Protein AF-A0A0F9FHM0-F1 (afdb_monomer_lite)

Foldseek 3Di:
DVDDPVVVVVQVVLVVLLVVLLCLLQVQQDQWDQDPNDTDRHDHDAQAPPDHADQDPDPVQLVVLLVVVVVVVVVVVVVVVVCVVVLVLVVVLVVQLVLQLQLQLRSQLSVLCVVPVVPAPDDDPNHGVSSVVSSVVSNVLSCCCQPVVDQVSVSVSLSRSSSSVSNRCVSSHDPVSVVVVVVVVVVVVVCCVPPVVVVVVVQCCCVPPNVHHRDHDDDDDPPVRVVVVVVVVVVVVVVVVVVVVVVVVVVVD

pLDDT: mean 87.36, std 10.08, range [47.31, 97.75]

Sequence (253 aa):
MKHNLKITFIILTMFLLTQFIGIYVVDHYSSVKIIDGNIVNVDSPGLPFGLEMPEPKENSDFARTFTSIIFAFMIAIFLLILLSKFNAEFFLRLWFFTVVAIALGISFNVPLMNLFSDKIGISLFGFPILWIIALSFGLGLSLIKIYKRDLFVHNFTELLIYPGIAAVFVPILNIYTIIILLILISIYDMWAVWHSGIMQKMAKYQIDKLKIFSGFFVPYVSKKVKLKLKKKKVRTILNKTFDLKFTLKLNSK

Structure (mmCIF, N/CA/C/O backbone):
data_AF-A0A0F9FHM0-F1
#
_entry.id   AF-A0A0F9FHM0-F1
#
loop_
_atom_site.group_PDB
_atom_site.id
_atom_site.type_symbol
_atom_site.label_atom_id
_atom_site.label_alt_id
_atom_site.label_comp_id
_atom_site.label_asym_id
_atom_site.label_entity_id
_atom_site.label_seq_id
_atom_site.pdbx_PDB_ins_code
_atom_site.Cartn_x
_atom_site.Cartn_y
_atom_site.Cartn_z
_atom_site.occupancy
_atom_site.B_iso_or_equiv
_atom_site.auth_seq_id
_atom_site.auth_comp_id
_atom_site.auth_asym_id
_atom_site.auth_atom_id
_atom_site.pdbx_PDB_model_num
ATOM 1 N N . MET A 1 1 ? -1.117 -17.775 24.333 1.00 58.03 1 MET A N 1
ATOM 2 C CA . MET A 1 1 ? -1.051 -16.666 23.348 1.00 58.03 1 MET A CA 1
ATOM 3 C C . MET A 1 1 ? -2.214 -15.702 23.570 1.00 58.03 1 MET A C 1
ATOM 5 O O . MET A 1 1 ? -3.291 -16.158 23.934 1.00 58.03 1 MET A O 1
ATOM 9 N N . LYS A 1 2 ? -2.019 -14.386 23.374 1.00 67.94 2 LYS A N 1
ATOM 10 C CA . LYS A 1 2 ? -3.092 -13.372 23.516 1.00 67.94 2 LYS A CA 1
ATOM 11 C C . LYS A 1 2 ? -4.200 -13.515 22.452 1.00 67.94 2 LYS A C 1
ATOM 13 O O . LYS A 1 2 ? -5.329 -13.087 22.688 1.00 67.94 2 LYS A O 1
ATOM 18 N N . HIS A 1 3 ? -3.896 -14.160 21.322 1.00 77.81 3 HIS A N 1
ATOM 19 C CA . HIS A 1 3 ? -4.822 -14.414 20.215 1.00 77.81 3 HIS A CA 1
ATOM 20 C C . HIS A 1 3 ? -5.205 -15.896 20.112 1.00 77.81 3 HIS A C 1
ATOM 22 O O . HIS A 1 3 ? -4.453 -16.779 20.519 1.00 77.81 3 HIS A O 1
ATOM 28 N N . ASN A 1 4 ? -6.397 -16.155 19.571 1.00 88.00 4 ASN A N 1
ATOM 29 C CA . ASN A 1 4 ? -6.878 -17.498 19.248 1.00 88.00 4 ASN A CA 1
ATOM 30 C C . ASN A 1 4 ? -6.174 -18.010 17.977 1.00 88.00 4 ASN A C 1
ATOM 32 O O . ASN A 1 4 ? -6.022 -17.230 17.039 1.00 88.00 4 ASN A O 1
ATOM 36 N N . LEU A 1 5 ? -5.837 -19.304 17.910 1.00 90.50 5 LEU A N 1
ATOM 37 C CA . LEU A 1 5 ? -5.233 -19.951 16.733 1.00 90.50 5 LEU A CA 1
ATOM 38 C C . LEU A 1 5 ? -5.969 -19.626 15.427 1.00 90.50 5 LEU A C 1
ATOM 40 O O . LEU A 1 5 ? -5.332 -19.352 14.417 1.00 90.50 5 LEU A O 1
ATOM 44 N N . LYS A 1 6 ? -7.308 -19.557 15.460 1.00 90.31 6 LYS A N 1
ATOM 45 C CA . LYS A 1 6 ? -8.112 -19.177 14.284 1.00 90.31 6 LYS A CA 1
ATOM 46 C C . LYS A 1 6 ? -7.744 -17.796 13.728 1.00 90.31 6 LYS A C 1
ATOM 48 O O . LYS A 1 6 ? -7.728 -17.606 12.522 1.00 90.31 6 LYS A O 1
ATOM 53 N N . ILE A 1 7 ? -7.462 -16.832 14.603 1.00 89.81 7 ILE A N 1
ATOM 54 C CA . ILE A 1 7 ? -7.119 -15.454 14.217 1.00 89.81 7 ILE A CA 1
ATOM 55 C C . ILE A 1 7 ? -5.704 -15.405 13.663 1.00 89.81 7 ILE A C 1
ATOM 57 O O . ILE A 1 7 ? -5.480 -14.771 12.641 1.00 89.81 7 ILE A O 1
ATOM 61 N N . THR A 1 8 ? -4.772 -16.101 14.316 1.00 92.06 8 THR A N 1
ATOM 62 C CA . THR A 1 8 ? -3.401 -16.240 13.821 1.00 92.06 8 THR A CA 1
ATOM 63 C C . THR A 1 8 ? -3.392 -16.829 12.415 1.00 92.06 8 THR A C 1
ATOM 65 O O . THR A 1 8 ? -2.723 -16.283 11.548 1.00 92.06 8 THR A O 1
ATOM 68 N N . PHE A 1 9 ? -4.192 -17.872 12.171 1.00 94.25 9 PHE A N 1
ATOM 69 C CA . PHE A 1 9 ? -4.320 -18.467 10.844 1.00 94.25 9 PHE A CA 1
ATOM 70 C C . PHE A 1 9 ? -4.869 -17.470 9.816 1.00 94.25 9 PHE A C 1
ATOM 72 O O . PHE A 1 9 ? -4.259 -17.301 8.772 1.00 94.25 9 PHE A O 1
ATOM 79 N N . ILE A 1 10 ? -5.948 -16.739 10.133 1.00 92.62 10 ILE A N 1
ATOM 80 C CA . ILE A 1 10 ? -6.504 -15.709 9.234 1.00 92.62 10 ILE A CA 1
ATOM 81 C C . ILE A 1 10 ? -5.450 -14.654 8.873 1.00 92.62 10 ILE A C 1
ATOM 83 O O . ILE A 1 10 ? -5.278 -14.350 7.697 1.00 92.62 10 ILE A O 1
ATOM 87 N N . ILE A 1 11 ? -4.732 -14.111 9.862 1.00 92.25 11 ILE A N 1
ATOM 88 C CA . ILE A 1 11 ? -3.701 -13.087 9.628 1.00 92.25 11 ILE A CA 1
ATOM 89 C C . ILE A 1 11 ? -2.581 -13.645 8.747 1.00 92.25 11 ILE A C 1
ATOM 91 O O . ILE A 1 11 ? -2.158 -12.981 7.805 1.00 92.25 11 ILE A O 1
ATOM 95 N N . LEU A 1 12 ? -2.131 -14.871 9.022 1.00 94.75 12 LEU A N 1
ATOM 96 C CA . LEU A 1 12 ? -1.072 -15.523 8.257 1.00 94.75 12 LEU A CA 1
ATOM 97 C C . LEU A 1 12 ? -1.510 -15.805 6.813 1.00 94.75 12 LEU A C 1
ATOM 99 O O . LEU A 1 12 ? -0.743 -15.557 5.888 1.00 94.75 12 LEU A O 1
ATOM 103 N N . THR A 1 13 ? -2.755 -16.233 6.598 1.00 95.38 13 THR A N 1
ATOM 104 C CA . THR A 1 13 ? -3.322 -16.388 5.253 1.00 95.38 13 THR A CA 1
ATOM 105 C C . THR A 1 13 ? -3.379 -15.054 4.512 1.00 95.38 13 THR A C 1
ATOM 107 O O . THR A 1 13 ? -2.951 -14.989 3.366 1.00 95.38 13 THR A O 1
ATOM 110 N N . MET A 1 14 ? -3.857 -13.978 5.146 1.00 94.75 14 MET A N 1
ATOM 111 C CA . MET A 1 14 ? -3.907 -12.650 4.515 1.00 94.75 14 MET A CA 1
ATOM 112 C C . MET A 1 14 ? -2.508 -12.130 4.168 1.00 94.75 14 MET A C 1
ATOM 114 O O . MET A 1 14 ? -2.312 -11.575 3.089 1.00 94.75 14 MET A O 1
ATOM 118 N N . PHE A 1 15 ? -1.530 -12.359 5.046 1.00 95.31 15 PHE A N 1
ATOM 119 C CA . PHE A 1 15 ? -0.130 -12.045 4.784 1.00 95.31 15 PHE A CA 1
ATOM 120 C C . PHE A 1 15 ? 0.392 -12.801 3.556 1.00 95.31 15 PHE A C 1
ATOM 122 O O . PHE A 1 15 ? 0.863 -12.162 2.621 1.00 95.31 15 PHE A O 1
ATOM 129 N N . LEU A 1 16 ? 0.243 -14.130 3.507 1.00 97.31 16 LEU A N 1
ATOM 130 C CA . LEU A 1 16 ? 0.694 -14.937 2.367 1.00 97.31 16 LEU A CA 1
ATOM 131 C C . LEU A 1 16 ? 0.003 -14.541 1.057 1.00 97.31 16 LEU A C 1
ATOM 133 O O . LEU A 1 16 ? 0.672 -14.391 0.040 1.00 97.31 16 LEU A O 1
ATOM 137 N N . LEU A 1 17 ? -1.314 -14.312 1.081 1.00 97.06 17 LEU A N 1
ATOM 138 C CA . LEU A 1 17 ? -2.054 -13.838 -0.093 1.00 97.06 17 LEU A CA 1
ATOM 139 C C . LEU A 1 17 ? -1.506 -12.502 -0.600 1.00 97.06 17 LEU A C 1
ATOM 141 O O . LEU A 1 17 ? -1.306 -12.344 -1.799 1.00 97.06 17 LEU A O 1
ATOM 145 N N . THR A 1 18 ? -1.212 -11.569 0.308 1.00 96.56 18 THR A N 1
ATOM 146 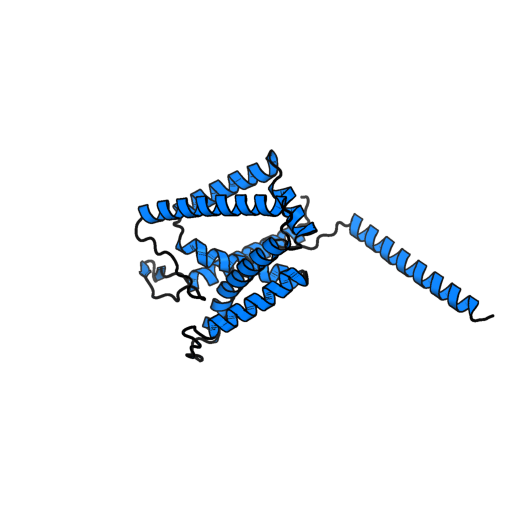C CA . THR A 1 18 ? -0.601 -10.282 -0.053 1.00 96.56 18 THR A CA 1
ATOM 147 C C . THR A 1 18 ? 0.752 -10.484 -0.731 1.00 96.56 18 THR A C 1
ATOM 149 O O . THR A 1 18 ? 1.021 -9.821 -1.725 1.00 96.56 18 THR A O 1
ATOM 152 N N . GLN A 1 19 ? 1.590 -11.402 -0.233 1.00 97.12 19 GLN A N 1
ATOM 153 C CA . GLN A 1 19 ? 2.896 -11.688 -0.840 1.00 97.12 19 GLN A CA 1
ATOM 154 C C . GLN A 1 19 ? 2.752 -12.250 -2.259 1.00 97.12 19 GLN A C 1
ATOM 156 O O . GLN A 1 19 ? 3.429 -11.777 -3.166 1.00 97.12 19 GLN A O 1
ATOM 161 N N . PHE A 1 20 ? 1.836 -13.200 -2.480 1.00 97.50 20 PHE A N 1
ATOM 162 C CA . PHE A 1 20 ? 1.600 -13.758 -3.816 1.00 97.50 20 PHE A CA 1
ATOM 163 C C . PHE A 1 20 ? 1.080 -12.713 -4.806 1.00 97.50 20 PHE A C 1
ATOM 165 O O . PHE A 1 20 ? 1.570 -12.642 -5.931 1.00 97.50 20 PHE A O 1
ATOM 172 N N . ILE A 1 21 ? 0.129 -11.870 -4.386 1.00 97.19 21 ILE A N 1
ATOM 173 C CA . ILE A 1 21 ? -0.355 -10.761 -5.221 1.00 97.19 21 ILE A CA 1
ATOM 174 C C . ILE A 1 21 ? 0.779 -9.754 -5.459 1.00 97.19 21 ILE A C 1
ATOM 176 O O . ILE A 1 21 ? 0.925 -9.254 -6.568 1.00 97.19 21 ILE A O 1
ATOM 180 N N . GLY A 1 22 ? 1.602 -9.488 -4.444 1.00 96.56 22 GLY A N 1
ATOM 181 C CA . GLY A 1 22 ? 2.777 -8.624 -4.530 1.00 96.56 22 GLY A CA 1
ATOM 182 C C . GLY A 1 22 ? 3.739 -9.075 -5.618 1.00 96.56 22 GLY A C 1
ATOM 183 O O . GLY A 1 22 ? 4.045 -8.295 -6.512 1.00 96.56 22 GLY A O 1
ATOM 184 N N . ILE A 1 23 ? 4.146 -10.344 -5.582 1.00 95.19 23 ILE A N 1
ATOM 185 C CA . ILE A 1 23 ? 5.025 -10.938 -6.595 1.00 95.19 23 ILE A CA 1
ATOM 186 C C . ILE A 1 23 ? 4.384 -10.836 -7.982 1.00 95.19 23 ILE A C 1
ATOM 188 O O . ILE A 1 23 ? 5.042 -10.390 -8.911 1.00 95.19 23 ILE A O 1
ATOM 192 N N . TYR A 1 24 ? 3.100 -11.177 -8.114 1.00 95.50 24 TYR A N 1
ATOM 193 C CA . TYR A 1 24 ? 2.384 -11.102 -9.390 1.00 95.50 24 TYR A CA 1
ATOM 194 C C . TYR A 1 24 ? 2.336 -9.681 -9.979 1.00 95.50 24 TYR A C 1
ATOM 196 O O . TYR A 1 24 ? 2.560 -9.497 -11.173 1.00 95.50 24 TYR A O 1
ATOM 204 N N . VAL A 1 25 ? 2.058 -8.667 -9.155 1.00 96.12 25 VAL A N 1
ATOM 205 C CA . VAL A 1 25 ? 2.008 -7.266 -9.604 1.00 96.12 25 VAL A CA 1
ATOM 206 C C . VAL A 1 25 ? 3.411 -6.751 -9.935 1.00 96.12 25 VAL A C 1
ATOM 208 O O . VAL A 1 25 ? 3.583 -6.098 -10.957 1.00 96.12 25 VAL A O 1
ATOM 211 N N . VAL A 1 26 ? 4.412 -7.051 -9.104 1.00 93.94 26 VAL A N 1
ATOM 212 C CA . VAL A 1 26 ? 5.804 -6.620 -9.321 1.00 93.94 26 VAL A CA 1
ATOM 213 C C . VAL A 1 26 ? 6.397 -7.264 -10.577 1.00 93.94 26 VAL A C 1
ATOM 215 O O . VAL A 1 26 ? 7.023 -6.566 -11.368 1.00 93.94 26 VAL A O 1
ATOM 218 N N . ASP A 1 27 ? 6.173 -8.561 -10.796 1.00 92.19 27 ASP A N 1
ATOM 219 C CA . ASP A 1 27 ? 6.680 -9.288 -11.969 1.00 92.19 27 ASP A CA 1
ATOM 220 C C . ASP A 1 27 ? 6.140 -8.722 -13.292 1.00 92.19 27 ASP A C 1
ATOM 222 O O . ASP A 1 27 ? 6.869 -8.634 -14.280 1.00 92.19 27 ASP A O 1
ATOM 226 N N . HIS A 1 28 ? 4.884 -8.264 -13.302 1.00 91.69 28 HIS A N 1
ATOM 227 C CA . HIS A 1 28 ? 4.292 -7.627 -14.478 1.00 91.69 28 HIS A CA 1
ATOM 228 C C . HIS A 1 28 ? 5.027 -6.344 -14.891 1.00 91.69 28 HIS A C 1
ATOM 230 O O . HIS A 1 28 ? 5.150 -6.066 -16.080 1.00 91.69 28 HIS A O 1
ATOM 236 N N . TYR A 1 29 ? 5.515 -5.582 -13.913 1.00 91.44 29 TYR A N 1
ATOM 237 C CA . TYR A 1 29 ? 6.181 -4.299 -14.122 1.00 91.44 29 TYR A CA 1
ATOM 238 C C . TYR A 1 29 ? 7.718 -4.407 -14.178 1.00 91.44 29 TYR A C 1
ATOM 240 O O . TYR A 1 29 ? 8.386 -3.436 -14.516 1.00 91.44 29 TYR A O 1
ATOM 248 N N . SER A 1 30 ? 8.304 -5.564 -13.859 1.00 87.56 30 SER A N 1
ATOM 249 C CA . SER A 1 30 ? 9.762 -5.745 -13.841 1.00 87.56 30 SER A CA 1
ATOM 250 C C . SER A 1 30 ? 10.340 -5.835 -15.253 1.00 87.56 30 SER A C 1
ATOM 252 O O . SER A 1 30 ? 9.976 -6.740 -16.004 1.00 87.56 30 SER A O 1
ATOM 254 N N . SER A 1 31 ? 11.288 -4.961 -15.606 1.00 82.12 31 SER A N 1
ATOM 255 C CA . SER A 1 31 ? 12.062 -5.026 -16.863 1.00 82.12 31 SER A CA 1
ATOM 256 C C . SER A 1 31 ? 13.141 -6.116 -16.859 1.00 82.12 31 SER A C 1
ATOM 258 O O . SER A 1 31 ? 13.671 -6.479 -17.907 1.00 82.12 31 SER A O 1
ATOM 260 N N . VAL A 1 32 ? 13.432 -6.705 -15.697 1.00 80.44 32 VAL A N 1
ATOM 261 C CA . VAL A 1 32 ? 14.400 -7.797 -15.544 1.00 80.44 32 VAL A CA 1
ATOM 262 C C . VAL A 1 32 ? 13.651 -9.100 -15.283 1.00 80.44 32 VAL A C 1
ATOM 264 O O . VAL A 1 32 ? 12.923 -9.204 -14.290 1.00 80.44 32 VAL A O 1
ATOM 267 N N . LYS A 1 33 ? 13.839 -10.105 -16.147 1.00 79.44 33 LYS A N 1
ATOM 268 C CA . LYS A 1 33 ? 13.247 -11.444 -15.985 1.00 79.44 33 LYS A CA 1
ATOM 269 C C . LYS A 1 33 ? 14.311 -12.531 -16.044 1.00 79.44 33 LYS A C 1
ATOM 271 O O . LYS A 1 33 ? 15.325 -12.400 -16.726 1.00 79.44 33 LYS A O 1
ATOM 276 N N . ILE A 1 34 ? 14.068 -13.619 -15.317 1.00 78.06 34 ILE A N 1
ATOM 277 C CA . ILE A 1 34 ? 14.918 -14.811 -15.344 1.00 78.06 34 ILE A CA 1
ATOM 278 C C . ILE A 1 34 ? 14.262 -15.813 -16.293 1.00 78.06 34 ILE A C 1
ATOM 280 O O . ILE A 1 34 ? 13.257 -16.427 -15.939 1.00 78.06 34 ILE A O 1
ATOM 284 N N . ILE A 1 35 ? 14.815 -15.956 -17.498 1.00 81.25 35 ILE A N 1
ATOM 285 C CA . ILE A 1 35 ? 14.362 -16.925 -18.505 1.00 81.25 35 ILE A CA 1
ATOM 286 C C . ILE A 1 35 ? 15.468 -17.971 -18.637 1.00 81.25 35 ILE A C 1
ATOM 288 O O . ILE A 1 35 ? 16.620 -17.630 -18.901 1.00 81.25 35 ILE A O 1
ATOM 292 N N . ASP A 1 36 ? 15.137 -19.236 -18.375 1.00 78.88 36 ASP A N 1
ATOM 293 C CA . ASP A 1 36 ? 16.073 -20.369 -18.448 1.00 78.88 36 ASP A CA 1
ATOM 294 C C . ASP A 1 36 ? 17.357 -20.190 -17.610 1.00 78.88 36 ASP A C 1
ATOM 296 O O . ASP A 1 36 ? 18.444 -20.622 -17.985 1.00 78.88 36 ASP A O 1
ATOM 300 N N . GLY A 1 37 ? 17.239 -19.527 -16.454 1.00 79.12 37 GLY A N 1
ATOM 301 C CA . GLY A 1 37 ? 18.359 -19.269 -15.541 1.00 79.12 37 GLY A CA 1
ATOM 302 C C . GLY A 1 37 ? 19.252 -18.086 -15.931 1.00 79.12 37 GLY A C 1
ATOM 303 O O . GLY A 1 37 ? 20.144 -17.737 -15.159 1.00 79.12 37 GLY A O 1
ATOM 304 N N . ASN A 1 38 ? 18.988 -17.430 -17.065 1.00 76.88 38 ASN A N 1
ATOM 305 C CA . ASN A 1 38 ? 19.691 -16.224 -17.493 1.00 76.88 38 ASN A CA 1
ATOM 306 C C . ASN A 1 38 ? 18.871 -14.968 -17.179 1.00 76.88 38 ASN A C 1
ATOM 308 O O . ASN A 1 38 ? 17.649 -14.948 -17.332 1.00 76.88 38 ASN A O 1
ATOM 312 N N . ILE A 1 39 ? 19.559 -13.907 -16.754 1.00 80.31 39 ILE A N 1
ATOM 313 C CA . ILE A 1 39 ? 18.964 -12.585 -16.537 1.00 80.31 39 ILE A CA 1
ATOM 314 C C . ILE A 1 39 ? 18.834 -11.911 -17.903 1.00 80.31 39 ILE A C 1
ATOM 316 O O . ILE A 1 39 ? 19.841 -11.571 -18.524 1.00 80.31 39 ILE A O 1
ATOM 320 N N . VAL A 1 40 ? 17.601 -11.737 -18.373 1.00 82.94 40 VAL A N 1
ATOM 321 C CA . VAL A 1 40 ? 17.298 -11.089 -19.651 1.00 82.94 40 VAL A CA 1
ATOM 322 C C . VAL A 1 40 ? 16.486 -9.828 -19.376 1.00 82.94 40 VAL A C 1
ATOM 324 O O . VAL A 1 40 ? 15.518 -9.857 -18.613 1.00 82.94 40 VAL A O 1
ATOM 327 N N . ASN A 1 41 ? 16.881 -8.719 -20.003 1.00 80.75 41 ASN A N 1
ATOM 328 C CA . ASN A 1 41 ? 16.079 -7.501 -20.006 1.00 80.75 41 ASN A CA 1
ATOM 329 C C . ASN A 1 41 ? 14.946 -7.677 -21.015 1.00 80.75 41 ASN A C 1
ATOM 331 O O . ASN A 1 41 ? 15.196 -7.882 -22.205 1.00 80.75 41 ASN A O 1
ATOM 335 N N . VAL A 1 42 ? 13.715 -7.636 -20.525 1.00 81.06 42 VAL A N 1
ATOM 336 C CA . VAL A 1 42 ? 12.497 -7.760 -21.324 1.00 81.06 42 VAL A CA 1
ATOM 337 C C . VAL A 1 42 ? 11.827 -6.394 -21.367 1.00 81.06 42 VAL A C 1
ATOM 339 O O . VAL A 1 42 ? 11.841 -5.665 -20.378 1.00 81.06 42 VAL A O 1
ATOM 342 N N . ASP A 1 43 ? 11.252 -6.048 -22.516 1.00 81.06 43 ASP A N 1
ATOM 343 C CA . ASP A 1 43 ? 10.433 -4.846 -22.641 1.00 81.06 43 ASP A CA 1
ATOM 344 C C . ASP A 1 43 ? 9.179 -5.013 -21.770 1.00 81.06 43 ASP A C 1
ATOM 346 O O . ASP A 1 43 ? 8.335 -5.878 -22.029 1.00 81.06 43 ASP A O 1
ATOM 350 N N . SER A 1 44 ? 9.111 -4.247 -20.684 1.00 80.44 44 SER A N 1
ATOM 351 C CA . SER A 1 44 ? 8.036 -4.329 -19.699 1.00 80.44 44 SER A CA 1
ATOM 352 C C . SER A 1 44 ? 7.193 -3.065 -19.737 1.00 80.44 44 SER A C 1
ATOM 354 O O . SER A 1 44 ? 7.721 -1.968 -19.934 1.00 80.44 44 SER A O 1
ATOM 356 N N . PRO A 1 45 ? 5.870 -3.184 -19.530 1.00 83.75 45 PRO A N 1
ATOM 357 C CA . PRO A 1 45 ? 5.019 -2.013 -19.463 1.00 83.75 45 PRO A CA 1
ATOM 358 C C . PRO A 1 45 ? 5.471 -1.125 -18.298 1.00 83.75 45 PRO A C 1
ATOM 360 O O . PRO A 1 45 ? 5.632 -1.594 -17.171 1.00 83.75 45 PRO A O 1
ATOM 363 N N . GLY A 1 46 ? 5.661 0.168 -18.566 1.00 86.75 46 GLY A N 1
ATOM 364 C CA . GLY A 1 46 ? 5.924 1.154 -17.518 1.00 86.75 46 GLY A CA 1
ATOM 365 C C . GLY A 1 46 ? 4.779 1.233 -16.500 1.00 86.75 46 GLY A C 1
ATOM 366 O O . GLY A 1 46 ? 3.669 0.741 -16.741 1.00 86.75 46 GLY A O 1
ATOM 367 N N . LEU A 1 47 ? 5.027 1.881 -15.355 1.00 90.38 47 LEU A N 1
ATOM 368 C CA . LEU A 1 47 ? 3.955 2.125 -14.389 1.00 90.38 47 LEU A CA 1
ATOM 369 C C . LEU A 1 47 ? 2.850 2.974 -15.044 1.00 90.38 47 LEU A C 1
ATOM 371 O O . LEU A 1 47 ? 3.130 3.892 -15.822 1.00 90.38 47 LEU A O 1
ATOM 375 N N . PRO A 1 48 ? 1.576 2.714 -14.713 1.00 91.12 48 PRO A N 1
ATOM 376 C CA . PRO A 1 48 ? 0.488 3.527 -15.225 1.00 91.12 48 PRO A CA 1
ATOM 377 C C . PRO A 1 48 ? 0.570 4.963 -14.687 1.00 91.12 48 PRO A C 1
ATOM 379 O O . PRO A 1 48 ? 1.242 5.253 -13.696 1.00 91.12 48 PRO A O 1
ATOM 382 N N . PHE A 1 49 ? -0.196 5.858 -15.314 1.00 90.06 49 PHE A N 1
ATOM 383 C CA . PHE A 1 49 ? -0.358 7.266 -14.910 1.00 90.06 49 PHE A CA 1
ATOM 384 C C . PHE A 1 49 ? 0.861 8.160 -15.167 1.00 90.06 49 PHE A C 1
ATOM 386 O O . PHE A 1 49 ? 0.977 9.219 -14.554 1.00 90.06 49 PHE A O 1
ATOM 393 N N . GLY A 1 50 ? 1.750 7.756 -16.081 1.00 84.38 50 GLY A N 1
ATOM 394 C CA . GLY A 1 50 ? 2.964 8.518 -16.393 1.00 84.38 50 GLY A CA 1
ATOM 395 C C . GLY A 1 50 ? 3.993 8.486 -15.263 1.00 84.38 50 GLY A C 1
ATOM 396 O O . GLY A 1 50 ? 4.809 9.395 -15.148 1.00 84.38 50 GLY A O 1
ATOM 397 N N . LEU A 1 51 ? 3.919 7.473 -14.397 1.00 87.94 51 LEU A N 1
ATOM 398 C CA . LEU A 1 51 ? 4.946 7.213 -13.402 1.00 87.94 51 LEU A CA 1
ATOM 399 C C . LEU A 1 51 ? 6.111 6.499 -14.093 1.00 87.94 51 LEU A C 1
ATOM 401 O O . LEU A 1 51 ? 5.927 5.470 -14.737 1.00 87.94 51 LEU A O 1
ATOM 405 N N . GLU A 1 52 ? 7.313 7.040 -13.949 1.00 82.12 52 GLU A N 1
ATOM 406 C CA . GLU A 1 52 ? 8.530 6.407 -14.448 1.00 82.12 52 GLU A CA 1
ATOM 407 C C . GLU A 1 52 ? 9.232 5.677 -13.306 1.00 82.12 52 GLU A C 1
ATOM 409 O O . GLU A 1 52 ? 9.305 6.172 -12.176 1.00 82.12 52 GLU A O 1
ATOM 414 N N . MET A 1 53 ? 9.740 4.481 -13.598 1.00 80.81 53 MET A N 1
ATOM 415 C CA . MET A 1 53 ? 10.595 3.761 -12.666 1.00 80.81 53 MET A CA 1
ATOM 416 C C . MET A 1 53 ? 12.040 4.213 -12.880 1.00 80.81 53 MET A C 1
ATOM 418 O O . MET A 1 53 ? 12.512 4.212 -14.016 1.00 80.81 53 MET A O 1
ATOM 422 N N . PRO A 1 54 ? 12.769 4.582 -11.817 1.00 74.44 54 PRO A N 1
ATOM 423 C CA . PRO A 1 54 ? 14.210 4.725 -11.911 1.00 74.44 54 PRO A CA 1
ATOM 424 C C . PRO A 1 54 ? 14.818 3.372 -12.283 1.00 74.44 54 PRO A C 1
ATOM 426 O O . PRO A 1 54 ? 14.555 2.380 -11.606 1.00 74.44 54 PRO A O 1
ATOM 429 N N . GLU A 1 55 ? 15.665 3.349 -13.307 1.00 73.75 55 GLU A N 1
ATOM 430 C CA . GLU A 1 55 ? 16.469 2.180 -13.672 1.00 73.75 55 GLU A CA 1
ATOM 431 C C . GLU A 1 55 ? 17.934 2.420 -13.272 1.00 73.75 55 GLU A C 1
ATOM 433 O O . GLU A 1 55 ? 18.742 2.850 -14.102 1.00 73.75 55 GLU A O 1
ATOM 438 N N . PRO A 1 56 ? 18.301 2.222 -11.991 1.00 74.06 56 PRO A N 1
ATOM 439 C CA . PRO A 1 56 ? 19.694 2.304 -11.564 1.00 74.06 56 PRO A CA 1
ATOM 440 C C . PRO A 1 56 ? 20.521 1.233 -12.287 1.00 74.06 56 PRO A C 1
ATOM 442 O O . PRO A 1 56 ? 20.259 0.036 -12.162 1.00 74.06 56 PRO A O 1
ATOM 445 N N . LYS A 1 57 ? 21.524 1.667 -13.057 1.00 75.31 57 LYS A N 1
ATOM 446 C CA . LYS A 1 57 ? 22.384 0.770 -13.849 1.00 75.31 57 LYS A CA 1
ATOM 447 C C . LYS A 1 57 ? 23.627 0.340 -13.076 1.00 75.31 57 LYS A C 1
ATOM 449 O O . LYS A 1 57 ? 24.118 -0.767 -13.284 1.00 75.31 57 LYS A O 1
ATOM 454 N N . GLU A 1 58 ? 24.117 1.183 -12.167 1.00 80.19 58 GLU A N 1
ATOM 455 C CA . GLU A 1 58 ? 25.320 0.916 -11.377 1.00 80.19 58 GLU A CA 1
ATOM 456 C C . GLU A 1 58 ? 25.035 0.778 -9.874 1.00 80.19 58 GLU A C 1
ATOM 458 O O . GLU A 1 58 ? 24.114 1.378 -9.324 1.00 80.19 58 GLU A O 1
ATOM 463 N N . ASN A 1 59 ? 25.884 0.024 -9.162 1.00 77.75 59 ASN A N 1
ATOM 464 C CA . ASN A 1 59 ? 25.795 -0.150 -7.702 1.00 77.75 59 ASN A CA 1
ATOM 465 C C . ASN A 1 59 ? 25.848 1.182 -6.925 1.00 77.75 59 ASN A C 1
ATOM 467 O O . ASN A 1 59 ? 25.216 1.320 -5.875 1.00 77.75 59 ASN A O 1
ATOM 471 N N . SER A 1 60 ? 26.591 2.161 -7.440 1.00 82.31 60 SER A N 1
ATOM 472 C CA . SER A 1 60 ? 26.671 3.533 -6.923 1.00 82.31 60 SER A CA 1
ATOM 473 C C . SER A 1 60 ? 25.309 4.246 -6.970 1.00 82.31 60 SER A C 1
ATOM 475 O O . SER A 1 60 ? 24.930 4.914 -6.001 1.00 82.31 60 SER A O 1
ATOM 477 N N . ASP A 1 61 ? 24.538 4.043 -8.041 1.00 85.44 61 ASP A N 1
ATOM 478 C CA . ASP A 1 61 ? 23.206 4.630 -8.225 1.00 85.44 61 ASP A CA 1
ATOM 479 C C . ASP A 1 61 ? 22.191 4.067 -7.227 1.00 85.44 61 ASP A C 1
ATOM 481 O O . ASP A 1 61 ? 21.368 4.815 -6.684 1.00 85.44 61 ASP A O 1
ATOM 485 N N . PHE A 1 62 ? 22.287 2.772 -6.909 1.00 85.50 62 PHE A N 1
ATOM 486 C CA . PHE A 1 62 ? 21.447 2.148 -5.884 1.00 85.50 62 PHE A CA 1
ATOM 487 C C . PHE A 1 62 ? 21.679 2.770 -4.505 1.00 85.50 62 PHE A C 1
ATOM 489 O O . PHE A 1 62 ? 20.716 3.082 -3.809 1.00 85.50 62 PHE A O 1
ATOM 496 N N . ALA A 1 63 ? 22.932 3.004 -4.100 1.00 88.38 63 ALA A N 1
ATOM 497 C CA . ALA A 1 63 ? 23.233 3.613 -2.801 1.00 88.38 63 ALA A CA 1
ATOM 498 C C . ALA A 1 63 ? 22.716 5.060 -2.706 1.00 88.38 63 ALA A C 1
ATOM 500 O O . ALA A 1 63 ? 22.168 5.475 -1.675 1.00 88.38 63 ALA A O 1
ATOM 501 N N . ARG A 1 64 ? 22.845 5.827 -3.796 1.00 9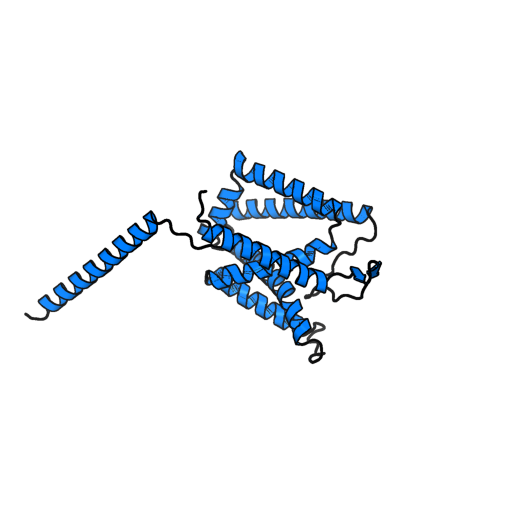0.31 64 ARG A N 1
ATOM 502 C CA . ARG A 1 64 ? 22.332 7.200 -3.875 1.00 90.31 64 ARG A CA 1
ATOM 503 C C . ARG A 1 64 ? 20.808 7.231 -3.790 1.00 90.31 64 ARG A C 1
ATOM 505 O O . ARG A 1 64 ? 20.258 8.012 -3.012 1.00 90.31 64 ARG A O 1
ATOM 512 N N . THR A 1 65 ? 20.141 6.352 -4.534 1.00 89.81 65 THR A N 1
ATOM 513 C CA . THR A 1 65 ? 18.676 6.250 -4.526 1.00 89.81 65 THR A CA 1
ATOM 514 C C . THR A 1 65 ? 18.154 5.730 -3.190 1.00 89.81 65 THR A C 1
ATOM 516 O O . THR A 1 65 ? 17.173 6.230 -2.650 1.00 89.81 65 THR A O 1
ATOM 519 N N . PHE A 1 66 ? 18.856 4.785 -2.575 1.00 90.81 66 PHE A N 1
ATOM 520 C CA . PHE A 1 66 ? 18.535 4.315 -1.234 1.00 90.81 66 PHE A CA 1
ATOM 521 C C . PHE A 1 66 ? 18.606 5.443 -0.193 1.00 90.81 66 PHE A C 1
ATOM 523 O O . PHE A 1 66 ? 17.697 5.610 0.624 1.00 90.81 66 PHE A O 1
ATOM 530 N N . THR A 1 67 ? 19.653 6.270 -0.258 1.00 92.06 67 THR A N 1
ATOM 531 C CA . THR A 1 67 ? 19.817 7.426 0.635 1.00 92.06 67 THR A CA 1
ATOM 532 C C . THR A 1 67 ? 18.700 8.453 0.430 1.00 92.06 67 THR A C 1
ATOM 534 O O . THR A 1 67 ? 18.157 8.972 1.410 1.00 92.06 67 THR A O 1
ATOM 537 N N . SER A 1 68 ? 18.306 8.723 -0.821 1.00 93.06 68 SER A N 1
ATOM 538 C CA . SER A 1 68 ? 17.201 9.646 -1.107 1.00 93.06 68 SER A CA 1
ATOM 539 C C . SER A 1 68 ? 15.858 9.108 -0.608 1.00 93.06 68 SER A C 1
ATOM 541 O O . SER A 1 68 ? 15.080 9.880 -0.049 1.00 93.06 68 SER A O 1
ATOM 543 N N . ILE A 1 69 ? 15.615 7.795 -0.704 1.00 92.50 69 ILE A N 1
ATOM 544 C CA . ILE A 1 69 ? 14.426 7.137 -0.141 1.00 92.50 69 ILE A CA 1
ATOM 545 C C . ILE A 1 69 ? 14.374 7.304 1.381 1.00 92.50 69 ILE A C 1
ATOM 547 O O . ILE A 1 69 ? 13.336 7.703 1.913 1.00 92.50 69 ILE A O 1
ATOM 551 N N . ILE A 1 70 ? 15.476 7.045 2.097 1.00 94.25 70 ILE A N 1
ATOM 552 C CA . ILE A 1 70 ? 15.526 7.234 3.558 1.00 94.25 70 ILE A CA 1
ATOM 553 C C . ILE A 1 70 ? 15.206 8.688 3.916 1.00 94.25 70 ILE A C 1
ATOM 555 O O . ILE A 1 70 ? 14.374 8.943 4.790 1.00 94.25 70 ILE A O 1
ATOM 559 N N . PHE A 1 71 ? 15.827 9.643 3.223 1.00 95.88 71 PHE A N 1
ATOM 560 C CA . PHE A 1 71 ? 15.592 11.063 3.466 1.00 95.88 71 PHE A CA 1
ATOM 561 C C . PHE A 1 71 ? 14.137 11.466 3.172 1.00 95.88 71 PHE A C 1
ATOM 563 O O . PHE A 1 71 ? 13.515 12.173 3.969 1.00 95.88 71 PHE A O 1
ATOM 570 N N . ALA A 1 72 ? 13.550 10.949 2.088 1.00 95.19 72 ALA A N 1
ATOM 571 C CA . ALA A 1 72 ? 12.144 11.153 1.752 1.00 95.19 72 ALA A CA 1
ATOM 572 C C . ALA A 1 72 ? 11.207 10.586 2.832 1.00 95.19 72 ALA A C 1
ATOM 574 O O . ALA A 1 72 ? 10.262 11.266 3.235 1.00 95.19 72 ALA A O 1
ATOM 575 N N . PHE A 1 73 ? 11.488 9.391 3.366 1.00 92.88 73 PHE A N 1
ATOM 576 C CA . PHE A 1 73 ? 10.727 8.826 4.484 1.00 92.88 73 PHE A CA 1
ATOM 577 C C . PHE A 1 73 ? 10.849 9.672 5.752 1.00 92.88 73 PHE A C 1
ATOM 579 O O . PHE A 1 73 ? 9.838 9.914 6.412 1.00 92.88 73 PHE A O 1
ATOM 586 N N . MET A 1 74 ? 12.046 10.165 6.082 1.00 94.56 74 MET A N 1
ATOM 587 C CA . MET A 1 74 ? 12.238 11.054 7.232 1.00 94.56 74 MET A CA 1
ATOM 588 C C . MET A 1 74 ? 11.398 12.330 7.102 1.00 94.56 74 MET A C 1
ATOM 590 O O . MET A 1 74 ? 10.700 12.693 8.052 1.00 94.56 74 MET A O 1
ATOM 594 N N . ILE A 1 75 ? 11.405 12.970 5.927 1.00 96.75 75 ILE A N 1
ATOM 595 C CA . ILE A 1 75 ? 10.573 14.149 5.648 1.00 96.75 75 ILE A CA 1
ATOM 596 C C . ILE A 1 75 ? 9.088 13.798 5.748 1.00 96.75 75 ILE A C 1
ATOM 598 O O . ILE A 1 75 ? 8.340 14.507 6.420 1.00 96.75 75 ILE A O 1
ATOM 602 N N . ALA A 1 76 ? 8.650 12.705 5.119 1.00 94.38 76 ALA A N 1
ATOM 603 C CA . ALA A 1 76 ? 7.250 12.294 5.124 1.00 94.38 76 ALA A CA 1
ATOM 604 C C . ALA A 1 76 ? 6.740 12.017 6.549 1.00 94.38 76 ALA A C 1
ATOM 606 O O . ALA A 1 76 ? 5.667 12.495 6.922 1.00 94.38 76 ALA A O 1
ATOM 607 N N . ILE A 1 77 ? 7.521 11.308 7.372 1.00 91.38 77 ILE A N 1
ATOM 608 C CA . ILE A 1 77 ? 7.192 11.028 8.778 1.00 91.38 77 ILE A CA 1
ATOM 609 C C . ILE A 1 77 ? 7.158 12.324 9.592 1.00 91.38 77 ILE A C 1
ATOM 611 O O . ILE A 1 77 ? 6.211 12.544 10.351 1.00 91.38 77 ILE A O 1
ATOM 615 N N . PHE A 1 78 ? 8.156 13.195 9.430 1.00 93.69 78 PHE A N 1
ATOM 616 C CA . PHE A 1 78 ? 8.195 14.488 10.111 1.00 93.69 78 PHE A CA 1
ATOM 617 C C . PHE A 1 78 ? 6.968 15.340 9.766 1.00 93.69 78 PHE A C 1
ATOM 619 O O . PHE A 1 78 ? 6.303 15.861 10.665 1.00 93.69 78 PHE A O 1
ATOM 626 N N . LEU A 1 79 ? 6.617 15.423 8.482 1.00 94.81 79 LEU A N 1
ATOM 627 C CA . LEU A 1 79 ? 5.468 16.180 7.999 1.00 94.81 79 LEU A CA 1
ATOM 628 C C . LEU A 1 79 ? 4.150 15.579 8.505 1.00 94.81 79 LEU A C 1
ATOM 630 O O . LEU A 1 79 ? 3.266 16.320 8.931 1.00 94.81 79 LEU A O 1
ATOM 634 N N . LEU A 1 80 ? 4.034 14.249 8.557 1.00 91.12 80 LEU A N 1
ATOM 635 C CA . LEU A 1 80 ? 2.878 13.567 9.143 1.00 91.12 80 LEU A CA 1
ATOM 636 C C . LEU A 1 80 ? 2.727 13.911 10.632 1.00 91.12 80 LEU A C 1
ATOM 638 O O . LEU A 1 80 ? 1.633 14.281 11.067 1.00 91.12 80 LEU A O 1
ATOM 642 N N . ILE A 1 81 ? 3.816 13.854 11.408 1.00 90.62 81 ILE A N 1
ATOM 643 C CA . ILE A 1 81 ? 3.815 14.247 12.827 1.00 90.62 81 ILE A CA 1
ATOM 644 C C . ILE A 1 81 ? 3.395 15.712 12.968 1.00 90.62 81 ILE A C 1
ATOM 646 O O . ILE A 1 81 ? 2.516 16.021 13.777 1.00 90.62 81 ILE A O 1
ATOM 650 N N . LEU A 1 82 ? 3.968 16.603 12.162 1.00 94.00 82 LEU A N 1
ATOM 651 C CA . LEU A 1 82 ? 3.673 18.031 12.190 1.00 94.00 82 LEU A CA 1
ATOM 652 C C . LEU A 1 82 ? 2.192 18.314 11.888 1.00 94.00 82 LEU A C 1
ATOM 654 O O . LEU A 1 82 ? 1.518 18.972 12.679 1.00 94.00 82 LEU A O 1
ATOM 658 N N . LEU A 1 83 ? 1.650 17.756 10.803 1.00 93.38 83 LEU A N 1
ATOM 659 C CA . LEU A 1 83 ? 0.237 17.904 10.437 1.00 93.38 83 LEU A CA 1
ATOM 660 C C . LEU A 1 83 ? -0.707 17.298 11.483 1.00 93.38 83 LEU A C 1
ATOM 662 O O . LEU A 1 83 ? -1.777 17.854 11.746 1.00 93.38 83 LEU A O 1
ATOM 666 N N . SER A 1 84 ? -0.316 16.183 12.109 1.00 89.94 84 SER A N 1
ATOM 667 C CA . SER A 1 84 ? -1.095 15.580 13.195 1.00 89.94 84 SER A CA 1
ATOM 668 C C . SER A 1 84 ? -1.154 16.486 14.428 1.00 89.94 84 SER A C 1
ATOM 670 O O . SER A 1 84 ? -2.198 16.576 15.069 1.00 89.94 84 SER A O 1
ATOM 672 N N . LYS A 1 85 ? -0.080 17.237 14.711 1.00 91.31 85 LYS A N 1
ATOM 673 C CA . LYS A 1 85 ? -0.033 18.218 15.804 1.00 91.31 85 LYS A CA 1
ATOM 674 C C . LYS A 1 85 ? -0.967 19.407 15.554 1.00 91.31 85 LYS A C 1
ATOM 676 O O . LYS A 1 85 ? -1.557 19.917 16.501 1.00 91.31 85 LYS A O 1
ATOM 681 N N . PHE A 1 86 ? -1.140 19.811 14.296 1.00 94.62 86 PHE A N 1
ATOM 682 C CA . PHE A 1 86 ? -2.077 20.869 13.899 1.00 94.62 86 PHE A CA 1
ATOM 683 C C . PHE A 1 86 ? -3.524 20.387 13.715 1.00 94.62 86 PHE A C 1
ATOM 685 O O . PHE A 1 86 ? -4.380 21.182 13.338 1.00 94.62 86 PHE A O 1
ATOM 692 N N . ASN A 1 87 ? -3.820 19.107 13.978 1.00 90.56 87 ASN A N 1
ATOM 693 C CA . ASN A 1 87 ? -5.131 18.500 13.730 1.00 90.56 87 ASN A CA 1
ATOM 694 C C . ASN A 1 87 ? -5.644 18.751 12.299 1.00 90.56 87 ASN A C 1
ATOM 696 O O . ASN A 1 87 ? -6.839 18.964 12.085 1.00 90.56 87 ASN A O 1
ATOM 700 N N . ALA A 1 88 ? -4.748 18.723 11.307 1.00 93.44 88 ALA A N 1
ATOM 701 C CA . ALA A 1 88 ? -5.076 18.935 9.898 1.00 93.44 88 ALA A CA 1
ATOM 702 C C . ALA A 1 88 ? -5.787 17.701 9.297 1.00 93.44 88 ALA A C 1
ATOM 704 O O . ALA A 1 88 ? -5.312 17.089 8.339 1.00 93.44 88 ALA A O 1
ATOM 705 N N . GLU A 1 89 ? -6.918 17.298 9.890 1.00 94.06 89 GLU A N 1
ATOM 706 C CA . GLU A 1 89 ? -7.634 16.060 9.565 1.00 94.06 89 GLU A CA 1
ATOM 707 C C . GLU A 1 89 ? -8.001 15.985 8.085 1.00 94.06 89 GLU A C 1
ATOM 709 O O . GLU A 1 89 ? -7.807 14.948 7.459 1.00 94.06 89 GLU A O 1
ATOM 714 N N . PHE A 1 90 ? -8.505 17.084 7.519 1.00 93.81 90 PHE A N 1
ATOM 715 C CA . PHE A 1 90 ? -8.900 17.142 6.115 1.00 93.81 90 PHE A CA 1
ATOM 716 C C . PHE A 1 90 ? -7.716 16.877 5.175 1.00 93.81 90 PHE A C 1
ATOM 718 O O . PHE A 1 90 ? -7.805 15.997 4.322 1.00 93.81 90 PHE A O 1
ATOM 725 N N . PHE A 1 91 ? -6.591 17.568 5.383 1.00 95.06 91 PHE A N 1
ATOM 726 C CA . PHE A 1 91 ? -5.385 17.408 4.567 1.00 95.06 91 PHE A CA 1
ATOM 727 C C . PHE A 1 91 ? -4.807 16.000 4.669 1.00 95.06 91 PHE A C 1
ATOM 729 O O . PHE A 1 91 ? -4.476 15.398 3.651 1.00 95.06 91 PHE A O 1
ATOM 736 N N . LEU A 1 92 ? -4.742 15.439 5.881 1.00 93.56 92 LEU A N 1
ATOM 737 C CA . LEU A 1 92 ? -4.272 14.069 6.075 1.00 93.56 92 LEU A CA 1
ATOM 738 C C . LEU A 1 92 ? -5.193 13.062 5.381 1.00 93.56 92 LEU A C 1
ATOM 740 O O . LEU A 1 92 ? -4.704 12.162 4.703 1.00 93.56 92 LEU A O 1
ATOM 744 N N . ARG A 1 93 ? -6.519 13.218 5.493 1.00 93.31 93 ARG A N 1
ATOM 745 C CA . ARG A 1 93 ? -7.473 12.332 4.807 1.00 93.31 93 ARG A CA 1
ATOM 746 C C . ARG A 1 93 ? -7.352 12.426 3.290 1.00 93.31 93 ARG A C 1
ATOM 748 O O . ARG A 1 93 ? -7.361 11.386 2.641 1.00 93.31 93 ARG A O 1
ATOM 755 N N . LEU A 1 94 ? -7.212 13.635 2.747 1.00 95.00 94 LEU A N 1
ATOM 756 C CA . LEU A 1 94 ? -7.027 13.851 1.313 1.00 95.00 94 LEU A CA 1
ATOM 757 C C . LEU A 1 94 ? -5.711 13.242 0.819 1.00 95.00 94 LEU A C 1
ATOM 759 O O . LEU A 1 94 ? -5.689 12.574 -0.207 1.00 95.00 94 LEU A O 1
ATOM 763 N N . TRP A 1 95 ? -4.625 13.409 1.572 1.00 95.00 95 TRP A N 1
ATOM 764 C CA . TRP A 1 95 ? -3.343 12.811 1.218 1.00 95.00 95 TRP A CA 1
ATOM 765 C C . TRP A 1 95 ? -3.416 11.278 1.226 1.00 95.00 95 TRP A C 1
ATOM 767 O O . TRP A 1 95 ? -3.088 10.643 0.222 1.00 95.00 95 TRP A O 1
ATOM 777 N N . PHE A 1 96 ? -3.915 10.669 2.308 1.00 93.38 96 PHE A N 1
ATOM 778 C CA . PHE A 1 96 ? -4.105 9.216 2.359 1.00 93.38 96 PHE A CA 1
ATOM 779 C C . PHE A 1 96 ? -5.026 8.721 1.240 1.00 93.38 96 PHE A C 1
ATOM 781 O O . PHE A 1 96 ? -4.748 7.683 0.645 1.00 93.38 96 PHE A O 1
ATOM 788 N N . PHE A 1 97 ? -6.087 9.466 0.925 1.00 96.00 97 PHE A N 1
ATOM 789 C CA . PHE A 1 97 ? -6.974 9.169 -0.195 1.00 96.00 97 PHE A CA 1
ATOM 790 C C . PHE A 1 97 ? -6.217 9.086 -1.520 1.00 96.00 97 PHE A C 1
ATOM 792 O O . PHE A 1 97 ? -6.341 8.081 -2.218 1.00 96.00 97 PHE A O 1
ATOM 799 N N . THR A 1 98 ? -5.401 10.093 -1.831 1.00 96.25 98 THR A N 1
ATOM 800 C CA . THR A 1 98 ? -4.612 10.141 -3.067 1.00 96.25 98 THR A CA 1
ATOM 801 C C . THR A 1 98 ? -3.626 8.980 -3.149 1.00 96.25 98 THR A C 1
ATOM 803 O O . THR A 1 98 ? -3.597 8.273 -4.154 1.00 96.25 98 THR A O 1
ATOM 806 N N . VAL A 1 99 ? -2.864 8.724 -2.080 1.00 95.44 99 VAL A N 1
ATOM 807 C CA . VAL A 1 99 ? -1.877 7.629 -2.054 1.00 95.44 99 VAL A CA 1
ATOM 808 C C . VAL A 1 99 ? -2.558 6.272 -2.232 1.00 95.44 99 VAL A C 1
ATOM 810 O O . VAL A 1 99 ? -2.105 5.454 -3.029 1.00 95.44 99 VAL A O 1
ATOM 813 N N . VAL A 1 100 ? -3.678 6.041 -1.540 1.00 96.19 100 VAL A N 1
ATOM 814 C CA . VAL A 1 100 ? -4.443 4.793 -1.662 1.00 96.19 100 VAL A CA 1
ATOM 815 C C . VAL A 1 100 ? -5.047 4.641 -3.058 1.00 96.19 100 VAL A C 1
ATOM 817 O O . VAL A 1 100 ? -5.014 3.542 -3.604 1.00 96.19 100 VAL A O 1
ATOM 820 N N . ALA A 1 101 ? -5.586 5.711 -3.645 1.00 97.69 101 ALA A N 1
ATOM 821 C CA . ALA A 1 101 ? -6.167 5.669 -4.985 1.00 97.69 101 ALA A CA 1
ATOM 822 C C . ALA A 1 101 ? -5.120 5.301 -6.046 1.00 97.69 101 ALA A C 1
ATOM 824 O O . ALA A 1 101 ? -5.387 4.436 -6.879 1.00 97.69 101 ALA A O 1
ATOM 825 N N . ILE A 1 102 ? -3.927 5.903 -5.974 1.00 97.44 102 ILE A N 1
ATOM 826 C CA . ILE A 1 102 ? -2.816 5.608 -6.890 1.00 97.44 102 ILE A CA 1
ATOM 827 C C . ILE A 1 102 ? -2.343 4.165 -6.703 1.00 97.44 102 ILE A C 1
ATOM 829 O O . ILE A 1 102 ? -2.273 3.423 -7.678 1.00 97.44 102 ILE A O 1
ATOM 833 N N . ALA A 1 103 ? -2.088 3.731 -5.463 1.00 97.44 103 ALA A N 1
ATOM 834 C CA . ALA A 1 103 ? -1.629 2.368 -5.189 1.00 97.44 103 ALA A CA 1
ATOM 835 C C . ALA A 1 103 ? -2.642 1.307 -5.655 1.00 97.44 103 ALA A C 1
ATOM 837 O O . ALA A 1 103 ? -2.262 0.315 -6.274 1.00 97.44 103 ALA A O 1
ATOM 838 N N . LEU A 1 104 ? -3.940 1.533 -5.415 1.00 97.75 104 LEU A N 1
ATOM 839 C CA . LEU A 1 104 ? -4.996 0.667 -5.941 1.00 97.75 104 LEU A CA 1
ATOM 840 C C . LEU A 1 104 ? -5.027 0.691 -7.470 1.00 97.75 104 LEU A C 1
ATOM 842 O O . LEU A 1 104 ? -5.124 -0.371 -8.076 1.00 97.75 104 LEU A O 1
ATOM 846 N N . GLY A 1 105 ? -4.921 1.868 -8.088 1.00 97.38 105 GLY A N 1
ATOM 847 C CA . GLY A 1 105 ? -4.875 2.012 -9.542 1.00 97.38 105 GLY A CA 1
ATOM 848 C C . GLY A 1 105 ? -3.731 1.213 -10.172 1.00 97.38 105 GLY A C 1
ATOM 849 O O . GLY A 1 105 ? -3.969 0.475 -11.125 1.00 97.38 105 GLY A O 1
ATOM 850 N N . ILE A 1 106 ? -2.523 1.284 -9.600 1.00 96.75 106 ILE A N 1
ATOM 851 C CA . ILE A 1 106 ? -1.347 0.525 -10.060 1.00 96.75 106 ILE A CA 1
ATOM 852 C C . ILE A 1 106 ? -1.606 -0.985 -9.979 1.00 96.75 106 ILE A C 1
ATOM 854 O O . ILE A 1 106 ? -1.378 -1.703 -10.955 1.00 96.75 106 ILE A O 1
ATOM 858 N N . SER A 1 107 ? -2.129 -1.467 -8.849 1.00 97.06 107 SER A N 1
ATOM 859 C CA . SER A 1 107 ? -2.427 -2.892 -8.664 1.00 97.06 107 SER A CA 1
ATOM 860 C C . SER A 1 107 ? -3.554 -3.398 -9.556 1.00 97.06 107 SER A C 1
ATOM 862 O O . SER A 1 107 ? -3.469 -4.513 -10.060 1.00 97.06 107 SER A O 1
ATOM 864 N N . PHE A 1 108 ? -4.615 -2.610 -9.757 1.00 95.69 108 PHE A N 1
ATOM 865 C CA . PHE A 1 108 ? -5.740 -2.994 -10.616 1.00 95.69 108 PHE A CA 1
ATOM 866 C C . PHE A 1 108 ? -5.393 -2.958 -12.098 1.00 95.69 108 PHE A C 1
ATOM 868 O O . PHE A 1 108 ? -5.984 -3.715 -12.866 1.00 95.69 108 PHE A O 1
ATOM 875 N N . ASN A 1 109 ? -4.446 -2.115 -12.503 1.00 95.25 109 ASN A N 1
ATOM 876 C CA . ASN A 1 109 ? -4.034 -2.022 -13.894 1.00 95.25 109 ASN A CA 1
ATOM 877 C C . ASN A 1 109 ? -3.477 -3.359 -14.423 1.00 95.25 109 ASN A C 1
ATOM 879 O O . ASN A 1 109 ? -3.809 -3.737 -15.540 1.00 95.25 109 ASN A O 1
ATOM 883 N N . VAL A 1 110 ? -2.751 -4.131 -13.603 1.00 94.50 110 VAL A N 1
ATOM 884 C CA . VAL A 1 110 ? -2.169 -5.433 -13.996 1.00 94.50 110 VAL A CA 1
ATOM 885 C C . VAL A 1 110 ? -3.216 -6.461 -14.461 1.00 94.50 110 VAL A C 1
ATOM 887 O O . VAL A 1 110 ? -3.168 -6.888 -15.616 1.00 94.50 110 VAL A O 1
ATOM 890 N N . PRO A 1 111 ? -4.193 -6.887 -13.632 1.00 93.69 111 PRO A N 1
ATOM 891 C CA . PRO A 1 111 ? -5.208 -7.834 -14.083 1.00 93.69 111 PRO A CA 1
ATOM 892 C C . PRO A 1 111 ? -6.071 -7.259 -15.212 1.00 93.69 111 PRO A C 1
ATOM 894 O O . PRO A 1 111 ? -6.540 -8.017 -16.054 1.00 93.69 111 PRO A O 1
ATOM 897 N N . LEU A 1 112 ? -6.270 -5.939 -15.263 1.00 91.88 112 LEU A N 1
ATOM 898 C CA . LEU A 1 112 ? -7.061 -5.296 -16.309 1.00 91.88 112 LEU A CA 1
ATOM 899 C C . LEU A 1 112 ? -6.337 -5.343 -17.668 1.00 91.88 112 LEU A C 1
ATOM 901 O O . LEU A 1 112 ? -6.954 -5.689 -18.673 1.00 91.88 112 LEU A O 1
ATOM 905 N N . MET A 1 113 ? -5.024 -5.102 -17.699 1.00 89.25 113 MET A N 1
ATOM 906 C CA . MET A 1 113 ? -4.202 -5.306 -18.895 1.00 89.25 113 MET A CA 1
ATOM 907 C C . MET A 1 113 ? -4.203 -6.771 -19.328 1.00 89.25 113 MET A C 1
ATOM 909 O O . MET A 1 113 ? -4.413 -7.045 -20.506 1.00 89.25 113 MET A O 1
ATOM 913 N N . ASN A 1 114 ? -4.070 -7.719 -18.401 1.00 88.62 114 ASN A N 1
ATOM 914 C CA . ASN A 1 114 ? -4.066 -9.143 -18.753 1.00 88.62 114 ASN A CA 1
ATOM 915 C C . ASN A 1 114 ? -5.421 -9.638 -19.293 1.00 88.62 114 ASN A C 1
ATOM 917 O O . ASN A 1 114 ? -5.456 -10.540 -20.122 1.00 88.62 114 ASN A O 1
ATOM 921 N N . LEU A 1 115 ? -6.539 -9.053 -18.852 1.00 88.75 115 LEU A N 1
ATOM 922 C CA . LEU A 1 115 ? -7.878 -9.431 -19.322 1.00 88.75 115 LEU A CA 1
ATOM 923 C C . LEU A 1 115 ? -8.270 -8.782 -20.660 1.00 88.75 115 LEU A C 1
ATOM 925 O O . LEU A 1 115 ? -9.076 -9.357 -21.392 1.00 88.75 115 LEU A O 1
ATOM 929 N N . PHE A 1 116 ? -7.750 -7.587 -20.969 1.00 85.44 116 PHE A N 1
ATOM 930 C CA . PHE A 1 116 ? -8.229 -6.765 -22.090 1.00 85.44 116 PHE A CA 1
ATOM 931 C C . PHE A 1 116 ? -7.155 -6.359 -23.120 1.00 85.44 116 PHE A C 1
ATOM 933 O O . PHE A 1 116 ? -7.522 -5.701 -24.098 1.00 85.44 116 PHE A O 1
ATOM 940 N N . SER A 1 117 ? -5.879 -6.748 -22.950 1.00 69.81 117 SER A N 1
ATOM 941 C CA . SER A 1 117 ? -4.760 -6.339 -23.833 1.00 69.81 117 SER A CA 1
ATOM 942 C C . SER A 1 117 ? -5.043 -6.543 -25.319 1.00 69.81 117 SER A C 1
ATOM 944 O O . SER A 1 117 ? -4.786 -5.644 -26.112 1.00 69.81 117 SER A O 1
ATOM 946 N N . ASP A 1 118 ? -5.655 -7.663 -25.698 1.00 65.12 118 ASP A N 1
ATOM 947 C CA . ASP A 1 118 ? -5.833 -8.002 -27.115 1.00 65.12 118 ASP A CA 1
ATOM 948 C C . ASP A 1 118 ? -6.982 -7.244 -27.800 1.00 65.12 118 ASP A C 1
ATOM 950 O O . ASP A 1 118 ? -7.180 -7.377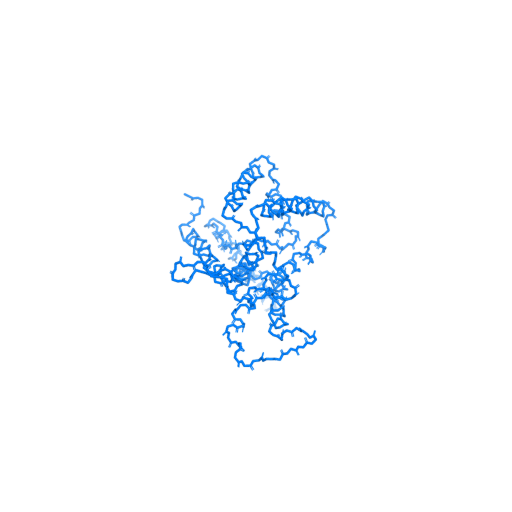 -29.008 1.00 65.12 118 ASP A O 1
ATOM 954 N N . LYS A 1 119 ? -7.797 -6.481 -27.054 1.00 62.12 119 LYS A N 1
ATOM 955 C CA . LYS A 1 119 ? -9.093 -5.985 -27.559 1.00 62.12 119 LYS A CA 1
ATOM 956 C C . LYS A 1 119 ? -9.250 -4.469 -27.585 1.00 62.12 119 LYS A C 1
ATOM 958 O O . LYS A 1 119 ? -10.182 -3.991 -28.228 1.00 62.12 119 LYS A O 1
ATOM 963 N N . ILE A 1 120 ? -8.406 -3.703 -26.890 1.00 67.19 120 ILE A N 1
ATOM 964 C CA . ILE A 1 120 ? -8.651 -2.267 -26.674 1.00 67.19 120 ILE A CA 1
ATOM 965 C C . ILE A 1 120 ? -7.358 -1.458 -26.854 1.00 67.19 120 ILE A C 1
ATOM 967 O O . ILE A 1 120 ? -6.752 -1.000 -25.893 1.00 67.19 120 ILE A O 1
ATOM 971 N N . GLY A 1 121 ? -6.965 -1.225 -28.108 1.00 70.38 121 GLY A N 1
ATOM 972 C CA . GLY A 1 121 ? -5.882 -0.298 -28.482 1.00 70.38 121 GLY A CA 1
ATOM 973 C C . GLY A 1 121 ? -6.286 1.185 -28.464 1.00 70.38 121 GLY A C 1
ATOM 974 O O . GLY A 1 121 ? -5.721 1.986 -29.201 1.00 70.38 121 GLY A O 1
ATOM 975 N N . ILE A 1 122 ? -7.309 1.558 -27.689 1.00 77.38 122 ILE A N 1
ATOM 976 C CA . ILE A 1 122 ? -7.859 2.919 -27.674 1.00 77.38 122 ILE A CA 1
ATOM 977 C C . ILE A 1 122 ? -7.106 3.756 -26.634 1.00 77.38 122 ILE A C 1
ATOM 979 O O . ILE A 1 122 ? -7.130 3.454 -25.436 1.00 77.38 122 ILE A O 1
ATOM 983 N N . SER A 1 123 ? -6.472 4.834 -27.090 1.00 80.06 123 SER A N 1
ATOM 984 C CA . SER A 1 123 ? -5.883 5.867 -26.240 1.00 80.06 123 SER A CA 1
ATOM 985 C C . SER A 1 123 ? -6.771 7.115 -26.223 1.00 80.06 123 SER A C 1
ATOM 987 O O . SER A 1 123 ? -7.306 7.542 -27.245 1.00 80.06 123 SER A O 1
ATOM 989 N N . LEU A 1 124 ? -6.957 7.699 -25.039 1.00 76.31 124 LEU A N 1
ATOM 990 C CA . LEU A 1 124 ? -7.718 8.928 -24.821 1.00 76.31 124 LEU A CA 1
ATOM 991 C C . LEU A 1 124 ? -6.772 9.954 -24.187 1.00 76.31 124 LEU A C 1
ATOM 993 O O . LEU A 1 124 ? -6.153 9.663 -23.166 1.00 76.31 124 LEU A O 1
ATOM 997 N N . PHE A 1 125 ? -6.630 11.141 -24.783 1.00 78.00 125 PHE A N 1
ATOM 998 C CA . PHE A 1 125 ? -5.699 12.186 -24.313 1.00 78.00 125 PHE A CA 1
ATOM 999 C C . PHE A 1 125 ? -4.234 11.721 -24.163 1.00 78.00 125 PHE A C 1
ATOM 1001 O O . PHE A 1 125 ? -3.524 12.187 -23.280 1.00 78.00 125 PHE A O 1
ATOM 1008 N N . GLY A 1 126 ? -3.781 10.778 -24.999 1.00 77.62 126 GLY A N 1
ATOM 1009 C CA . GLY A 1 126 ? -2.428 10.209 -24.914 1.00 77.62 126 GLY A CA 1
ATOM 1010 C C . GLY A 1 126 ? -2.245 9.143 -23.827 1.00 77.62 126 GLY A C 1
ATOM 1011 O O . GLY A 1 126 ? -1.169 8.563 -23.732 1.00 77.62 126 GLY A O 1
ATOM 1012 N N . PHE A 1 127 ? -3.290 8.828 -23.054 1.00 81.25 127 PHE A N 1
ATOM 1013 C CA . PHE A 1 127 ? -3.268 7.772 -22.045 1.00 81.25 127 PHE A CA 1
ATOM 1014 C C . PHE A 1 127 ? -4.042 6.531 -22.516 1.00 81.25 127 PHE A C 1
ATOM 1016 O O . PHE A 1 127 ? -5.130 6.667 -23.087 1.00 81.25 127 PHE A O 1
ATOM 1023 N N . PRO A 1 128 ? -3.544 5.309 -22.257 1.00 87.62 128 PRO A N 1
ATOM 1024 C CA . PRO A 1 128 ? -4.322 4.090 -22.448 1.00 87.62 128 PRO A CA 1
ATOM 1025 C C . PRO A 1 128 ? -5.626 4.146 -21.645 1.00 87.62 128 PRO A C 1
ATOM 1027 O O . PRO A 1 128 ? -5.612 4.447 -20.448 1.00 87.62 128 PRO A O 1
ATOM 1030 N N . ILE A 1 129 ? -6.763 3.817 -22.267 1.00 90.00 129 ILE A N 1
ATOM 1031 C CA . ILE A 1 129 ? -8.066 3.866 -21.579 1.00 90.00 129 ILE A CA 1
ATOM 1032 C C . ILE A 1 129 ? -8.118 2.946 -20.349 1.00 90.00 129 ILE A C 1
ATOM 1034 O O . ILE A 1 129 ? -8.795 3.250 -19.367 1.00 90.00 129 ILE A O 1
ATOM 1038 N N . LEU A 1 130 ? -7.335 1.862 -20.367 1.00 90.44 130 LEU A N 1
ATOM 1039 C CA . LEU A 1 130 ? -7.168 0.935 -19.249 1.00 90.44 130 LEU A CA 1
ATOM 1040 C C . LEU A 1 130 ? -6.647 1.640 -17.990 1.00 90.44 130 LEU A C 1
ATOM 1042 O O . LEU A 1 130 ? -7.122 1.340 -16.896 1.00 90.44 130 LEU A O 1
ATOM 1046 N N . TRP A 1 131 ? -5.756 2.630 -18.131 1.00 92.06 131 TRP A N 1
ATOM 1047 C CA . TRP A 1 131 ? -5.258 3.409 -16.996 1.00 92.06 131 TRP A CA 1
ATOM 1048 C C . TRP A 1 131 ? -6.398 4.221 -16.379 1.00 92.06 131 TRP A C 1
ATOM 1050 O O . TRP A 1 131 ? -6.633 4.154 -15.176 1.00 92.06 131 TRP A O 1
ATOM 1060 N N . ILE A 1 132 ? -7.183 4.924 -17.198 1.00 92.38 132 ILE A N 1
ATOM 1061 C CA . ILE A 1 132 ? -8.321 5.727 -16.720 1.00 92.38 132 ILE A CA 1
ATOM 1062 C C . ILE A 1 132 ? -9.339 4.841 -15.991 1.00 92.38 132 ILE A C 1
ATOM 1064 O O . ILE A 1 132 ? -9.838 5.213 -14.925 1.00 92.38 132 ILE A O 1
ATOM 1068 N N . ILE A 1 133 ? -9.610 3.648 -16.528 1.00 93.81 133 ILE A N 1
ATOM 1069 C CA . ILE A 1 133 ? -10.499 2.664 -15.906 1.00 93.81 133 ILE A CA 1
ATOM 1070 C C . ILE A 1 133 ? -9.919 2.201 -14.562 1.00 93.81 133 ILE A C 1
ATOM 1072 O O . ILE A 1 133 ? -10.615 2.269 -13.548 1.00 93.81 133 ILE A O 1
ATOM 1076 N N . ALA A 1 134 ? -8.648 1.791 -14.521 1.00 95.56 134 ALA A N 1
ATOM 1077 C CA . ALA A 1 134 ? -7.985 1.333 -13.301 1.00 95.56 134 ALA A CA 1
ATOM 1078 C C . ALA A 1 134 ? -7.968 2.416 -12.209 1.00 95.56 134 ALA A C 1
ATOM 1080 O O . ALA A 1 134 ? -8.289 2.132 -11.052 1.00 95.56 134 ALA A O 1
ATOM 1081 N N . LEU A 1 135 ? -7.677 3.669 -12.572 1.00 96.06 135 LEU A N 1
ATOM 1082 C CA . LEU A 1 135 ? -7.718 4.802 -11.647 1.00 96.06 135 LEU A CA 1
ATOM 1083 C C . LEU A 1 135 ? -9.139 5.082 -11.160 1.00 96.06 135 LEU A C 1
ATOM 1085 O O . LEU A 1 135 ? -9.333 5.340 -9.976 1.00 96.06 135 LEU A O 1
ATOM 1089 N N . SER A 1 136 ? -10.137 4.989 -12.039 1.00 96.00 136 SER A N 1
ATOM 1090 C CA . SER A 1 136 ? -11.546 5.174 -11.670 1.00 96.00 136 SER A CA 1
ATOM 1091 C C . SER A 1 136 ? -12.000 4.124 -10.652 1.00 96.00 136 SER A C 1
ATOM 1093 O O . SER A 1 136 ? -12.632 4.468 -9.650 1.00 96.00 136 SER A O 1
ATOM 1095 N N . PHE A 1 137 ? -11.613 2.857 -10.844 1.00 96.00 137 PHE A N 1
ATOM 1096 C CA . PHE A 1 137 ? -11.835 1.799 -9.852 1.00 96.00 137 PHE A CA 1
ATOM 1097 C C . PHE A 1 137 ? -11.075 2.068 -8.547 1.00 96.00 137 PHE A C 1
ATOM 1099 O O . PHE A 1 137 ? -11.659 1.950 -7.465 1.00 96.00 137 PHE A O 1
ATOM 1106 N N . GLY A 1 138 ? -9.808 2.482 -8.636 1.00 96.75 138 GLY A N 1
ATOM 1107 C CA . GLY A 1 138 ? -8.986 2.857 -7.485 1.00 96.75 138 GLY A CA 1
ATOM 1108 C C . GLY A 1 138 ? -9.605 3.988 -6.659 1.00 96.75 138 GLY A C 1
ATOM 1109 O O . GLY A 1 138 ? -9.699 3.867 -5.438 1.00 96.75 138 GLY A O 1
ATOM 1110 N N . LEU A 1 139 ? -10.106 5.037 -7.318 1.00 96.94 139 LEU A N 1
ATOM 1111 C CA . LEU A 1 139 ? -10.813 6.167 -6.707 1.00 96.94 139 LEU A CA 1
ATOM 1112 C C . LEU A 1 139 ? -12.132 5.736 -6.056 1.00 96.94 139 LEU A C 1
ATOM 1114 O O . LEU A 1 139 ? -12.425 6.118 -4.922 1.00 96.94 139 LEU A O 1
ATOM 1118 N N . GLY A 1 140 ? -12.933 4.917 -6.741 1.00 96.06 140 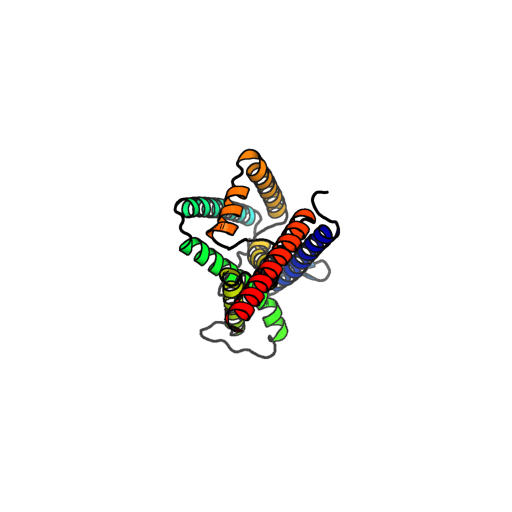GLY A N 1
ATOM 1119 C CA . GLY A 1 140 ? -14.187 4.407 -6.187 1.00 96.06 140 GLY A CA 1
ATOM 1120 C C . GLY A 1 140 ? -13.960 3.594 -4.909 1.00 96.06 140 GLY A C 1
ATOM 1121 O O . GLY A 1 140 ? -14.624 3.810 -3.890 1.00 96.06 140 GLY A O 1
ATOM 1122 N N . LEU A 1 141 ? -12.978 2.693 -4.928 1.00 95.75 141 LEU A N 1
ATOM 1123 C CA . LEU A 1 141 ? -12.647 1.855 -3.778 1.00 95.75 141 LEU A CA 1
ATOM 1124 C C . LEU A 1 141 ? -11.985 2.638 -2.643 1.00 95.75 141 LEU A C 1
ATOM 1126 O O . LEU A 1 141 ? -12.307 2.384 -1.480 1.00 95.75 141 LEU A O 1
ATOM 1130 N N . SER A 1 142 ? -11.120 3.611 -2.939 1.00 95.81 142 SER A N 1
ATOM 1131 C CA . SER A 1 142 ? -10.511 4.462 -1.912 1.00 95.81 142 SER A CA 1
ATOM 1132 C C . SER A 1 142 ? -11.553 5.346 -1.215 1.00 95.81 142 SER A C 1
ATOM 1134 O O . SER A 1 142 ? -11.503 5.487 0.012 1.00 95.81 142 SER A O 1
ATOM 1136 N N . LEU A 1 143 ? -12.564 5.848 -1.941 1.00 95.31 143 LEU A N 1
ATOM 1137 C CA . LEU A 1 143 ? -13.703 6.567 -1.355 1.00 95.31 143 LEU A CA 1
ATOM 1138 C C . LEU A 1 143 ? -14.489 5.659 -0.402 1.00 95.31 143 LEU A C 1
ATOM 1140 O O . LEU A 1 143 ? -14.760 6.028 0.744 1.00 95.31 143 LEU A O 1
ATOM 1144 N N . ILE A 1 144 ? -14.834 4.446 -0.840 1.00 94.62 144 ILE A N 1
ATOM 1145 C CA . ILE A 1 144 ? -15.577 3.498 0.002 1.00 94.62 144 ILE A CA 1
ATOM 1146 C C . ILE A 1 144 ? -14.753 3.125 1.244 1.00 94.62 144 ILE A C 1
ATOM 1148 O O . ILE A 1 144 ? -15.288 3.140 2.356 1.00 94.62 144 ILE A O 1
ATOM 1152 N N . LYS A 1 145 ? -13.453 2.857 1.081 1.00 93.00 145 LYS A N 1
ATOM 1153 C CA . LYS A 1 145 ? -12.531 2.524 2.175 1.00 93.00 145 LYS A CA 1
ATOM 1154 C C . LYS A 1 145 ? -12.496 3.622 3.240 1.00 93.00 145 LYS A C 1
ATOM 1156 O O . LYS A 1 145 ? -12.674 3.332 4.422 1.00 93.00 145 LYS A O 1
ATOM 1161 N N . ILE A 1 146 ? -12.302 4.875 2.830 1.00 91.00 146 ILE A N 1
ATOM 1162 C CA . ILE A 1 146 ? -12.093 5.994 3.759 1.00 91.00 146 ILE A CA 1
ATOM 1163 C C . ILE A 1 146 ? -13.402 6.449 4.417 1.00 91.00 146 ILE A C 1
ATOM 1165 O O . ILE A 1 146 ? -13.411 6.757 5.612 1.00 91.00 146 ILE A O 1
ATOM 1169 N N . TYR A 1 147 ? -14.520 6.460 3.685 1.00 89.94 147 TYR A N 1
ATOM 1170 C CA . TYR A 1 147 ? -15.773 7.034 4.190 1.00 89.94 147 TYR A CA 1
ATOM 1171 C C . TYR A 1 147 ? -16.780 5.999 4.719 1.00 89.94 147 TYR A C 1
ATOM 1173 O O . TYR A 1 147 ? -17.456 6.281 5.712 1.00 89.94 147 TYR A O 1
ATOM 1181 N N . LYS A 1 148 ? -16.894 4.803 4.115 1.00 87.75 148 LYS A N 1
ATOM 1182 C CA . LYS A 1 148 ? -17.923 3.802 4.485 1.00 87.75 148 LYS A CA 1
ATOM 1183 C C . LYS A 1 148 ? -17.488 2.783 5.544 1.00 87.75 148 LYS A C 1
ATOM 1185 O O . LYS A 1 148 ? -18.364 2.150 6.126 1.00 87.75 148 LYS A O 1
ATOM 1190 N N . ARG A 1 149 ? -16.190 2.665 5.863 1.00 81.38 149 ARG A N 1
ATOM 1191 C CA . ARG A 1 149 ? -15.664 1.811 6.957 1.00 81.38 149 ARG A CA 1
ATOM 1192 C C . ARG A 1 149 ? -16.149 0.352 6.913 1.00 81.38 149 ARG A C 1
ATOM 1194 O O . ARG A 1 149 ? -16.333 -0.27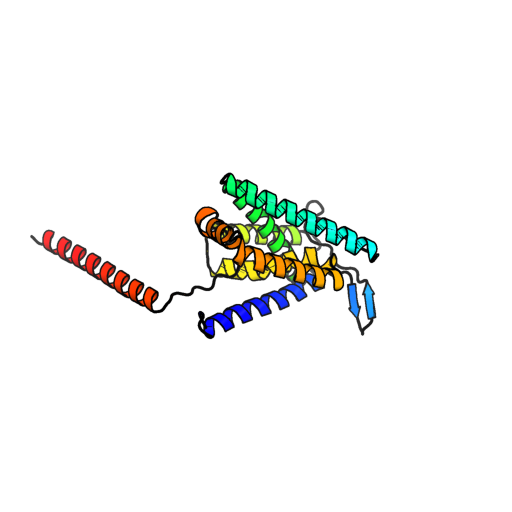8 7.955 1.00 81.38 149 ARG A O 1
ATOM 1201 N N . ASP A 1 150 ? -16.377 -0.182 5.719 1.00 90.50 150 ASP A N 1
ATOM 1202 C CA . ASP A 1 150 ? -16.733 -1.587 5.569 1.00 90.50 150 ASP A CA 1
ATOM 1203 C C . ASP A 1 150 ? -15.491 -2.461 5.799 1.00 90.50 150 ASP A C 1
ATOM 1205 O O . ASP A 1 150 ? -14.456 -2.254 5.167 1.00 90.50 150 ASP A O 1
ATOM 1209 N N . LEU A 1 151 ? -15.579 -3.423 6.723 1.00 90.00 151 LEU A N 1
ATOM 1210 C CA . LEU A 1 151 ? -14.447 -4.276 7.102 1.00 90.00 151 LEU A CA 1
ATOM 1211 C C . LEU A 1 151 ? -13.951 -5.147 5.939 1.00 90.00 151 LEU A C 1
ATOM 1213 O O . LEU A 1 151 ? -12.748 -5.389 5.836 1.00 90.00 151 LEU A O 1
ATOM 1217 N N . PHE A 1 152 ? -14.856 -5.620 5.079 1.00 91.62 152 PHE A N 1
ATOM 1218 C CA . PHE A 1 152 ? -14.498 -6.473 3.949 1.00 91.62 152 PHE A CA 1
ATOM 1219 C C . PHE A 1 152 ? -13.814 -5.657 2.861 1.00 91.62 152 PHE A C 1
ATOM 1221 O O . PHE A 1 152 ? -12.725 -6.030 2.429 1.00 91.62 152 PHE A O 1
ATOM 1228 N N . VAL A 1 153 ? -14.393 -4.513 2.481 1.00 93.56 153 VAL A N 1
ATOM 1229 C CA . VAL A 1 153 ? -13.778 -3.608 1.496 1.00 93.56 153 VAL A CA 1
ATOM 1230 C C . VAL A 1 153 ? -12.439 -3.085 2.009 1.00 93.56 153 VAL A C 1
ATOM 1232 O O . VAL A 1 153 ? -11.470 -3.009 1.255 1.00 93.56 153 VAL A O 1
ATOM 1235 N N . HIS A 1 154 ? -12.343 -2.774 3.303 1.00 93.06 154 HIS A N 1
ATOM 1236 C CA . HIS A 1 154 ? -11.091 -2.333 3.904 1.00 93.06 154 HIS A CA 1
ATOM 1237 C C . HIS A 1 154 ? -9.992 -3.384 3.762 1.00 93.06 154 HIS A C 1
ATOM 1239 O O . HIS A 1 154 ? -8.946 -3.096 3.193 1.00 93.06 154 HIS A O 1
ATOM 1245 N N . ASN A 1 155 ? -10.243 -4.610 4.217 1.00 94.75 155 ASN A N 1
ATOM 1246 C CA . ASN A 1 155 ? -9.257 -5.684 4.144 1.00 94.75 155 ASN A CA 1
ATOM 1247 C C . ASN A 1 155 ? -8.913 -6.066 2.703 1.00 94.75 155 ASN A C 1
ATOM 1249 O O . ASN A 1 155 ? -7.747 -6.293 2.400 1.00 94.75 155 ASN A O 1
ATOM 1253 N N . PHE A 1 156 ? -9.909 -6.111 1.817 1.00 95.50 156 PHE A N 1
ATOM 1254 C CA . PHE A 1 156 ? -9.693 -6.400 0.404 1.00 95.50 156 PHE A CA 1
ATOM 1255 C C . PHE A 1 156 ? -8.833 -5.326 -0.270 1.00 95.50 156 PHE A C 1
ATOM 1257 O O . PHE A 1 156 ? -7.900 -5.651 -0.993 1.00 95.50 156 PHE A O 1
ATOM 1264 N N . THR A 1 157 ? -9.088 -4.045 0.010 1.00 96.31 157 THR A N 1
ATOM 1265 C CA . THR A 1 157 ? -8.252 -2.962 -0.529 1.00 96.31 157 THR A CA 1
ATOM 1266 C C . THR A 1 157 ? -6.838 -2.988 0.046 1.00 96.31 157 THR A C 1
ATOM 1268 O O . THR A 1 157 ? -5.908 -2.752 -0.709 1.00 96.31 157 THR A O 1
ATOM 1271 N N . GLU A 1 158 ? -6.629 -3.324 1.325 1.00 96.06 158 GLU A N 1
ATOM 1272 C CA . GLU A 1 158 ? -5.269 -3.501 1.883 1.00 96.06 158 GLU A CA 1
ATOM 1273 C C . GLU A 1 158 ? -4.479 -4.604 1.159 1.00 96.06 158 GLU A C 1
ATOM 1275 O O . GLU A 1 158 ? -3.306 -4.398 0.853 1.00 96.06 158 GLU A O 1
ATOM 1280 N N . LEU A 1 159 ? -5.123 -5.729 0.802 1.00 96.31 159 LEU A N 1
ATOM 1281 C CA . LEU A 1 159 ? -4.483 -6.797 0.013 1.00 96.31 159 LEU A CA 1
ATOM 1282 C C . LEU A 1 159 ? -3.942 -6.291 -1.334 1.00 96.31 159 LEU A C 1
ATOM 1284 O O . LEU A 1 159 ? -2.995 -6.870 -1.852 1.00 96.31 159 LEU A O 1
ATOM 1288 N N . LEU A 1 160 ? -4.538 -5.234 -1.895 1.00 97.06 160 LEU A N 1
ATOM 1289 C CA . LEU A 1 160 ? -4.163 -4.654 -3.187 1.00 97.06 160 LEU A CA 1
ATOM 1290 C C . LEU A 1 160 ? -3.268 -3.416 -3.057 1.00 97.06 160 LEU A C 1
ATOM 1292 O O . LEU A 1 160 ? -2.455 -3.166 -3.940 1.00 97.06 160 LEU A O 1
ATOM 1296 N N . ILE A 1 161 ? -3.368 -2.651 -1.969 1.00 97.62 161 ILE A N 1
ATOM 1297 C CA . ILE A 1 161 ? -2.529 -1.465 -1.742 1.00 97.62 161 ILE A CA 1
ATOM 1298 C C . ILE A 1 161 ? -1.061 -1.870 -1.581 1.00 97.62 161 ILE A C 1
ATOM 1300 O O . ILE A 1 161 ? -0.196 -1.245 -2.193 1.00 97.62 161 ILE A O 1
ATOM 1304 N N . TYR A 1 162 ? -0.763 -2.913 -0.796 1.00 96.50 162 TYR A N 1
ATOM 1305 C CA . TYR A 1 162 ? 0.627 -3.315 -0.550 1.00 96.50 162 TYR A CA 1
ATOM 1306 C C . TYR A 1 162 ? 1.376 -3.755 -1.824 1.00 96.50 162 TYR A C 1
ATOM 1308 O O . TYR A 1 162 ? 2.481 -3.254 -2.030 1.00 96.50 162 TYR A O 1
ATOM 1316 N N . PRO A 1 163 ? 0.803 -4.590 -2.718 1.00 96.81 163 PRO A N 1
ATOM 1317 C CA . PRO A 1 163 ? 1.379 -4.870 -4.036 1.00 96.81 163 PRO A CA 1
ATOM 1318 C C . PRO A 1 163 ? 1.642 -3.620 -4.881 1.00 96.81 163 PRO A C 1
ATOM 1320 O O . PRO A 1 163 ? 2.687 -3.520 -5.514 1.00 96.81 163 PRO A O 1
ATOM 1323 N N . GLY A 1 164 ? 0.729 -2.648 -4.858 1.00 96.12 164 GLY A N 1
ATOM 1324 C CA . GLY A 1 164 ? 0.848 -1.429 -5.662 1.00 96.12 164 GLY A CA 1
ATOM 1325 C C . GLY A 1 164 ? 1.980 -0.534 -5.175 1.00 96.12 164 GLY A C 1
ATOM 1326 O O . GLY A 1 164 ? 2.721 0.022 -5.976 1.00 96.12 164 GLY A O 1
ATOM 1327 N N . ILE A 1 165 ? 2.165 -0.454 -3.855 1.00 95.75 165 ILE A N 1
ATOM 1328 C CA . ILE A 1 165 ? 3.331 0.203 -3.252 1.00 95.75 165 ILE A CA 1
ATOM 1329 C C . ILE A 1 165 ? 4.611 -0.570 -3.608 1.00 95.75 165 ILE A C 1
ATOM 1331 O O . ILE A 1 165 ? 5.602 0.040 -4.003 1.00 95.75 165 ILE A O 1
ATOM 1335 N N . ALA A 1 166 ? 4.600 -1.903 -3.508 1.00 95.06 166 ALA A N 1
ATOM 1336 C CA . ALA A 1 166 ? 5.762 -2.732 -3.826 1.00 95.06 166 ALA A CA 1
ATOM 1337 C C . ALA A 1 166 ? 6.209 -2.578 -5.289 1.00 95.06 166 ALA A C 1
ATOM 1339 O O . ALA A 1 166 ? 7.406 -2.473 -5.535 1.00 95.06 166 ALA A O 1
ATOM 1340 N N . ALA A 1 167 ? 5.276 -2.473 -6.237 1.00 94.19 167 ALA A N 1
ATOM 1341 C CA . ALA A 1 167 ? 5.578 -2.236 -7.650 1.00 94.19 167 ALA A CA 1
ATOM 1342 C C . ALA A 1 167 ? 6.390 -0.956 -7.896 1.00 94.19 167 ALA A C 1
ATOM 1344 O O . ALA A 1 167 ? 7.196 -0.914 -8.815 1.00 94.19 167 ALA A O 1
ATOM 1345 N N . VAL A 1 168 ? 6.212 0.070 -7.058 1.00 92.69 168 VAL A N 1
ATOM 1346 C CA . VAL A 1 168 ? 6.970 1.326 -7.156 1.00 92.69 168 VAL A CA 1
ATOM 1347 C C . VAL A 1 168 ? 8.358 1.191 -6.529 1.00 92.69 168 VAL A C 1
ATOM 1349 O O . VAL A 1 168 ? 9.329 1.705 -7.071 1.00 92.69 168 VAL A O 1
ATOM 1352 N N . PHE A 1 169 ? 8.470 0.523 -5.377 1.00 91.62 169 PHE A N 1
ATOM 1353 C CA . PHE A 1 169 ? 9.719 0.502 -4.606 1.00 91.62 169 PHE A CA 1
ATOM 1354 C C . PHE A 1 169 ? 10.672 -0.636 -4.974 1.00 91.62 169 PHE A C 1
ATOM 1356 O O . PHE A 1 169 ? 11.881 -0.439 -4.908 1.00 91.62 169 PHE A O 1
ATOM 1363 N N . VAL A 1 170 ? 10.168 -1.820 -5.326 1.00 91.19 170 VAL A N 1
ATOM 1364 C CA . VAL A 1 170 ? 11.012 -3.004 -5.564 1.00 91.19 170 VAL A CA 1
ATOM 1365 C C . VAL A 1 170 ? 12.021 -2.796 -6.700 1.00 91.19 170 VAL A C 1
ATOM 1367 O O . VAL A 1 170 ? 13.188 -3.099 -6.465 1.00 91.19 170 VAL A O 1
ATOM 1370 N N . PRO A 1 171 ? 11.659 -2.224 -7.867 1.00 87.12 171 PRO A N 1
ATOM 1371 C CA . PRO A 1 171 ? 12.612 -1.998 -8.963 1.00 87.12 171 PRO A CA 1
ATOM 1372 C C . PRO A 1 171 ? 13.790 -1.091 -8.582 1.00 87.12 171 PRO A C 1
ATOM 1374 O O . PRO A 1 171 ? 14.868 -1.168 -9.162 1.00 87.12 171 PRO A O 1
ATOM 1377 N N . ILE A 1 172 ? 13.594 -0.245 -7.569 1.00 88.12 172 ILE A N 1
ATOM 1378 C CA . ILE A 1 172 ? 14.576 0.735 -7.106 1.00 88.12 172 ILE A CA 1
ATOM 1379 C C . ILE A 1 172 ? 15.576 0.113 -6.112 1.00 88.12 172 ILE A C 1
ATOM 1381 O O . ILE A 1 172 ? 16.624 0.693 -5.817 1.00 88.12 172 ILE A O 1
ATOM 1385 N N . LEU A 1 173 ? 15.265 -1.065 -5.566 1.00 89.25 173 LEU A N 1
ATOM 1386 C CA . LEU A 1 173 ? 16.018 -1.682 -4.481 1.00 89.25 173 LEU A CA 1
ATOM 1387 C C . LEU A 1 173 ? 16.774 -2.926 -4.964 1.00 89.25 173 LEU A C 1
ATOM 1389 O O . LEU A 1 173 ? 16.192 -3.889 -5.450 1.00 89.25 173 LEU A O 1
ATOM 1393 N N . ASN A 1 174 ? 18.084 -2.956 -4.725 1.00 89.12 174 ASN A N 1
ATOM 1394 C CA . ASN A 1 174 ? 18.894 -4.173 -4.829 1.00 89.12 174 ASN A CA 1
ATOM 1395 C C . ASN A 1 174 ? 18.758 -5.014 -3.540 1.00 89.12 174 ASN A C 1
ATOM 1397 O O . ASN A 1 174 ? 18.499 -4.463 -2.466 1.00 89.12 174 ASN A O 1
ATOM 1401 N N . ILE A 1 175 ? 19.012 -6.324 -3.599 1.00 90.06 175 ILE A N 1
ATOM 1402 C CA . ILE A 1 175 ? 18.944 -7.263 -2.469 1.00 90.06 175 ILE A CA 1
ATOM 1403 C C . ILE A 1 175 ? 19.669 -6.746 -1.217 1.00 90.06 175 ILE A C 1
ATOM 1405 O O . ILE A 1 175 ? 19.115 -6.795 -0.121 1.00 90.06 175 ILE A O 1
ATOM 1409 N N . TYR A 1 176 ? 20.861 -6.159 -1.371 1.00 92.00 176 TYR A N 1
ATOM 1410 C CA . TYR A 1 176 ? 21.614 -5.584 -0.253 1.00 92.00 176 TYR A CA 1
ATOM 1411 C C . TYR A 1 176 ? 20.889 -4.393 0.380 1.00 92.00 176 TYR A C 1
ATOM 1413 O O . TYR A 1 176 ? 20.788 -4.307 1.603 1.00 92.00 176 TYR A O 1
ATOM 1421 N N . THR A 1 177 ? 20.336 -3.497 -0.444 1.00 91.88 177 THR A N 1
ATOM 1422 C CA . THR A 1 177 ? 19.562 -2.349 0.048 1.00 91.88 177 THR A CA 1
ATOM 1423 C C . THR A 1 177 ? 18.266 -2.794 0.720 1.00 91.88 177 THR A C 1
ATOM 1425 O O . THR A 1 177 ? 17.918 -2.230 1.750 1.00 91.88 177 THR A O 1
ATOM 1428 N N . ILE A 1 178 ? 17.606 -3.852 0.227 1.00 92.75 178 ILE A N 1
ATOM 1429 C CA . ILE A 1 178 ? 16.418 -4.446 0.863 1.00 92.75 178 ILE A CA 1
ATOM 1430 C C . ILE A 1 178 ? 16.777 -4.989 2.247 1.00 92.75 178 ILE A C 1
ATOM 1432 O O . ILE A 1 178 ? 16.081 -4.691 3.215 1.00 92.75 178 ILE A O 1
ATOM 1436 N N . ILE A 1 179 ? 17.871 -5.747 2.366 1.00 95.44 179 ILE A N 1
ATOM 1437 C CA . ILE A 1 179 ? 18.319 -6.300 3.653 1.00 95.44 179 ILE A CA 1
ATOM 1438 C C . ILE A 1 179 ? 18.593 -5.171 4.655 1.00 95.44 179 ILE A C 1
ATOM 1440 O O . ILE A 1 179 ? 18.083 -5.207 5.776 1.00 95.44 179 ILE A O 1
ATOM 1444 N N . ILE A 1 180 ? 19.345 -4.143 4.247 1.00 95.19 180 ILE A N 1
ATOM 1445 C CA . ILE A 1 180 ? 19.649 -2.989 5.104 1.00 95.19 180 ILE A CA 1
ATOM 1446 C C . ILE A 1 180 ? 18.364 -2.242 5.482 1.00 95.19 180 ILE A C 1
ATOM 1448 O O . ILE A 1 180 ? 18.173 -1.912 6.653 1.00 95.19 180 ILE A O 1
ATOM 1452 N N . LEU A 1 181 ? 17.461 -2.012 4.524 1.00 93.56 181 LEU A N 1
ATOM 1453 C CA . LEU A 1 181 ? 16.177 -1.349 4.756 1.00 93.56 181 LEU A CA 1
ATOM 1454 C C . LEU A 1 181 ? 15.333 -2.099 5.788 1.00 93.56 181 LEU A C 1
ATOM 1456 O O . LEU A 1 181 ? 14.798 -1.482 6.707 1.00 93.56 181 LEU A O 1
ATOM 1460 N N . LEU A 1 182 ? 15.233 -3.424 5.660 1.00 94.62 182 LEU A N 1
ATOM 1461 C CA . LEU A 1 182 ? 14.474 -4.271 6.580 1.00 94.62 182 LEU A CA 1
ATOM 1462 C C . LEU A 1 182 ? 15.062 -4.231 7.992 1.00 94.62 182 LEU A C 1
ATOM 1464 O O . LEU A 1 182 ? 14.309 -4.098 8.959 1.00 94.62 182 LEU A O 1
ATOM 1468 N N . ILE A 1 183 ? 16.391 -4.279 8.119 1.00 96.75 183 ILE A N 1
ATOM 1469 C CA . ILE A 1 183 ? 17.067 -4.124 9.413 1.00 96.75 183 ILE A CA 1
ATOM 1470 C C . ILE A 1 183 ? 16.741 -2.750 10.010 1.00 96.75 183 ILE A C 1
ATOM 1472 O O . ILE A 1 183 ? 16.280 -2.684 11.151 1.00 96.75 183 ILE A O 1
ATOM 1476 N N . LEU A 1 184 ? 16.894 -1.665 9.245 1.00 95.38 184 LEU A N 1
ATOM 1477 C CA . LEU A 1 184 ? 16.616 -0.305 9.717 1.00 95.38 184 LEU A CA 1
ATOM 1478 C C . LEU A 1 184 ? 15.162 -0.123 10.171 1.00 95.38 184 LEU A C 1
ATOM 1480 O O . LEU A 1 184 ? 14.928 0.380 11.272 1.00 95.38 184 LEU A O 1
ATOM 1484 N N . ILE A 1 185 ? 14.188 -0.560 9.365 1.00 94.25 185 ILE A N 1
ATOM 1485 C CA . ILE A 1 185 ? 12.761 -0.466 9.708 1.00 94.25 185 ILE A CA 1
ATOM 1486 C C . ILE A 1 185 ? 12.450 -1.310 10.949 1.00 94.25 185 ILE A C 1
ATOM 1488 O O . ILE A 1 185 ? 11.715 -0.848 11.819 1.00 94.25 185 ILE A O 1
ATOM 1492 N N . SER A 1 186 ? 13.034 -2.506 11.079 1.00 96.38 186 SER A N 1
ATOM 1493 C CA . SER A 1 186 ? 12.807 -3.367 12.248 1.00 96.38 186 SER A CA 1
ATOM 1494 C C . SER A 1 186 ? 13.340 -2.756 13.552 1.00 96.38 186 SER A C 1
ATOM 1496 O O . SER A 1 186 ? 12.648 -2.775 14.572 1.00 96.38 186 SER A O 1
ATOM 1498 N N . ILE A 1 187 ? 14.534 -2.149 13.515 1.00 96.19 187 ILE A N 1
ATOM 1499 C CA . ILE A 1 187 ? 15.123 -1.448 14.665 1.00 96.19 187 ILE A CA 1
ATOM 1500 C C . ILE A 1 187 ? 14.265 -0.234 15.025 1.00 96.19 187 ILE A C 1
ATOM 1502 O O . ILE A 1 187 ? 13.958 -0.024 16.203 1.00 96.19 187 ILE A O 1
ATOM 1506 N N . TYR A 1 188 ? 13.850 0.541 14.019 1.00 93.88 188 TYR A N 1
ATOM 1507 C CA . TYR A 1 188 ? 12.972 1.690 14.215 1.00 93.88 188 TYR A CA 1
ATOM 1508 C C . TYR A 1 188 ? 11.640 1.286 14.856 1.00 93.88 188 TYR A C 1
ATOM 1510 O O . TYR A 1 188 ? 11.237 1.919 15.829 1.00 93.88 188 TYR A O 1
ATOM 1518 N N . ASP A 1 189 ? 10.980 0.235 14.363 1.00 93.56 189 ASP A N 1
ATOM 1519 C CA . ASP A 1 189 ? 9.694 -0.231 14.890 1.00 93.56 189 ASP A CA 1
ATOM 1520 C C . ASP A 1 189 ? 9.819 -0.668 16.359 1.00 93.56 189 ASP A C 1
ATOM 1522 O O . ASP A 1 189 ? 9.059 -0.208 17.217 1.00 93.56 189 ASP A O 1
ATOM 1526 N N . MET A 1 190 ? 10.858 -1.446 16.693 1.00 94.44 190 MET A N 1
ATOM 1527 C CA . MET A 1 190 ? 11.140 -1.843 18.077 1.00 94.44 190 MET A CA 1
ATOM 1528 C C . MET A 1 190 ? 11.333 -0.620 18.986 1.00 94.44 190 MET A C 1
ATOM 1530 O O . MET A 1 190 ? 10.712 -0.529 20.050 1.00 94.44 190 MET A O 1
ATOM 1534 N N . TRP A 1 191 ? 12.148 0.351 18.563 1.00 95.50 191 TRP A N 1
ATOM 1535 C CA . TRP A 1 191 ? 12.392 1.575 19.329 1.00 95.50 191 TRP A CA 1
ATOM 1536 C C . TRP A 1 191 ? 11.131 2.446 19.462 1.00 95.50 191 TRP A C 1
ATOM 1538 O O . TRP A 1 191 ? 10.811 2.933 20.554 1.00 95.50 191 TRP A O 1
ATOM 1548 N N . ALA A 1 192 ? 10.374 2.614 18.376 1.00 92.56 192 ALA A N 1
ATOM 1549 C CA . ALA A 1 192 ? 9.183 3.455 18.324 1.00 92.56 192 ALA A CA 1
ATOM 1550 C C . ALA A 1 192 ? 8.019 2.890 19.153 1.00 92.56 192 ALA A C 1
ATOM 1552 O O . ALA A 1 192 ? 7.221 3.652 19.713 1.00 92.56 192 ALA A O 1
ATOM 1553 N N . VAL A 1 193 ? 7.922 1.563 19.257 1.00 91.88 193 VAL A N 1
ATOM 1554 C CA . VAL A 1 193 ? 6.897 0.886 20.057 1.00 91.88 193 VAL A CA 1
ATOM 1555 C C . VAL A 1 193 ? 7.253 0.877 21.542 1.00 91.88 193 VAL A C 1
ATOM 1557 O O . VAL A 1 193 ? 6.377 1.176 22.358 1.00 91.88 193 VAL A O 1
ATOM 1560 N N . TRP A 1 194 ? 8.495 0.537 21.908 1.00 93.31 194 TRP A N 1
ATOM 1561 C CA . TRP A 1 194 ? 8.880 0.371 23.317 1.00 93.31 194 TRP A CA 1
ATOM 1562 C C . TRP A 1 194 ? 9.260 1.667 24.016 1.00 93.31 194 TRP A C 1
ATOM 1564 O O . TRP A 1 194 ? 8.852 1.875 25.157 1.00 93.31 194 TRP A O 1
ATOM 1574 N N . HIS A 1 195 ? 10.043 2.521 23.361 1.00 92.44 195 HIS A N 1
ATOM 1575 C CA . HIS A 1 195 ? 10.633 3.671 24.034 1.00 92.44 195 HIS A CA 1
ATOM 1576 C C . HIS A 1 195 ? 9.772 4.926 23.879 1.00 92.44 195 HIS A C 1
ATOM 1578 O O . HIS A 1 195 ? 9.433 5.578 24.863 1.00 92.44 195 HIS A O 1
ATOM 1584 N N . SER A 1 196 ? 9.373 5.262 22.649 1.00 90.62 196 SER A N 1
ATOM 1585 C CA . SER A 1 196 ? 8.690 6.535 22.378 1.00 90.62 196 SER A CA 1
ATOM 1586 C C . SER A 1 196 ? 7.157 6.446 22.428 1.00 90.62 196 SER A C 1
ATOM 1588 O O . SER A 1 196 ? 6.476 7.452 22.664 1.00 90.62 196 SER A O 1
ATOM 1590 N N . GLY A 1 197 ? 6.592 5.258 22.177 1.00 90.31 197 GLY A N 1
ATOM 1591 C CA . GLY A 1 197 ? 5.148 5.042 22.049 1.00 90.31 197 GLY A CA 1
ATOM 1592 C C . GLY A 1 197 ? 4.506 5.855 20.913 1.00 90.31 197 GLY A C 1
ATOM 1593 O O . GLY A 1 197 ? 3.280 6.007 20.880 1.00 90.31 197 GLY A O 1
ATOM 1594 N N . ILE A 1 198 ? 5.309 6.407 19.994 1.00 88.94 198 ILE A N 1
ATOM 1595 C CA . ILE A 1 198 ? 4.847 7.285 18.907 1.00 88.94 198 ILE A CA 1
ATOM 1596 C C . ILE A 1 198 ? 3.883 6.524 18.000 1.00 88.94 198 ILE A C 1
ATOM 1598 O O . ILE A 1 198 ? 2.797 7.024 17.700 1.00 88.94 198 ILE A O 1
ATOM 1602 N N . MET A 1 199 ? 4.229 5.283 17.652 1.00 88.25 199 MET A N 1
ATOM 1603 C CA . MET A 1 199 ? 3.406 4.437 16.789 1.00 88.25 199 MET A CA 1
ATOM 1604 C C . MET A 1 199 ? 2.018 4.172 17.398 1.00 88.25 199 MET A C 1
ATOM 1606 O O . MET A 1 199 ? 1.009 4.214 16.698 1.00 88.25 199 MET A O 1
ATOM 1610 N N . GLN A 1 200 ? 1.936 3.989 18.721 1.00 90.38 200 GLN A N 1
ATOM 1611 C CA . GLN A 1 200 ? 0.664 3.767 19.420 1.00 90.38 200 GLN A CA 1
ATOM 1612 C C . GLN A 1 200 ? -0.228 5.018 19.383 1.00 90.38 200 GLN A C 1
ATOM 1614 O O . GLN A 1 200 ? -1.437 4.921 19.156 1.00 90.38 200 GLN A O 1
ATOM 1619 N N . LYS A 1 201 ? 0.364 6.207 19.574 1.00 90.12 201 LYS A N 1
ATOM 1620 C CA . LYS A 1 201 ? -0.348 7.494 19.492 1.00 90.12 201 LYS A CA 1
ATOM 1621 C C . LYS A 1 201 ? -0.834 7.774 18.069 1.00 90.12 201 LYS A C 1
ATOM 1623 O O . LYS A 1 201 ? -1.983 8.182 17.900 1.00 90.12 201 LYS A O 1
ATOM 1628 N N . MET A 1 202 ? 0.000 7.502 17.063 1.00 87.75 202 MET A N 1
ATOM 1629 C CA . MET A 1 202 ? -0.367 7.632 15.650 1.00 87.75 202 MET A CA 1
ATOM 1630 C C . MET A 1 202 ? -1.509 6.695 15.271 1.00 87.75 202 MET A C 1
ATOM 1632 O O . MET A 1 202 ? -2.494 7.158 14.702 1.00 87.75 202 MET A O 1
ATOM 1636 N N . ALA A 1 203 ? -1.431 5.414 15.641 1.00 88.75 203 ALA A N 1
ATOM 1637 C CA . ALA A 1 203 ? -2.491 4.448 15.366 1.00 88.75 203 ALA A CA 1
ATOM 1638 C C . ALA A 1 203 ? -3.819 4.876 16.009 1.00 88.75 203 ALA A C 1
ATOM 1640 O O . ALA A 1 203 ? -4.871 4.839 15.369 1.00 88.75 203 ALA A O 1
ATOM 1641 N N . LYS A 1 204 ? -3.774 5.361 17.257 1.00 90.00 204 LYS A N 1
ATOM 1642 C CA . LYS A 1 204 ? -4.958 5.895 17.937 1.00 90.00 204 LYS A CA 1
ATOM 1643 C C . LYS A 1 204 ? -5.530 7.116 17.212 1.00 90.00 204 LYS A C 1
ATOM 1645 O O . LYS A 1 204 ? -6.735 7.176 16.995 1.00 90.00 204 LYS A O 1
ATOM 1650 N N . TYR A 1 205 ? -4.690 8.061 16.791 1.00 90.94 205 TYR A N 1
ATOM 1651 C CA . TYR A 1 205 ? -5.125 9.231 16.022 1.00 90.94 205 TYR A CA 1
ATOM 1652 C C . TYR A 1 205 ? -5.734 8.837 14.664 1.00 90.94 205 TYR A C 1
ATOM 1654 O O . TYR A 1 205 ? -6.806 9.317 14.293 1.00 90.94 205 TYR A O 1
ATOM 1662 N N . GLN A 1 206 ? -5.106 7.905 13.952 1.00 89.81 206 GLN A N 1
ATOM 1663 C CA . GLN A 1 206 ? -5.588 7.367 12.681 1.00 89.81 206 GLN A CA 1
ATOM 1664 C C . GLN A 1 206 ? -6.964 6.696 12.809 1.00 89.81 206 GLN A C 1
ATOM 1666 O O . GLN A 1 206 ? -7.856 6.963 12.003 1.00 89.81 206 GLN A O 1
ATOM 1671 N N . ILE A 1 207 ? -7.172 5.885 13.848 1.00 89.31 207 ILE A N 1
ATOM 1672 C CA . ILE A 1 207 ? -8.442 5.185 14.092 1.00 89.31 207 ILE A CA 1
ATOM 1673 C C . ILE A 1 207 ? -9.530 6.149 14.588 1.00 89.31 207 ILE A C 1
ATOM 1675 O O . ILE A 1 207 ? -10.630 6.187 14.025 1.00 89.31 207 ILE A O 1
ATOM 1679 N N . ASP A 1 208 ? -9.229 6.931 15.628 1.00 89.38 208 ASP A N 1
ATOM 1680 C CA . ASP A 1 208 ? -10.231 7.717 16.354 1.00 89.38 208 ASP A CA 1
ATOM 1681 C C . ASP A 1 208 ? -10.575 9.024 15.627 1.00 89.38 208 ASP A C 1
ATOM 1683 O O . ASP A 1 208 ? -11.749 9.400 15.556 1.00 89.38 208 ASP A O 1
ATOM 1687 N N . LYS A 1 209 ? -9.565 9.715 15.079 1.00 89.75 209 LYS A N 1
ATOM 1688 C CA . LYS A 1 209 ? -9.717 11.031 14.435 1.00 89.75 209 LYS A CA 1
ATOM 1689 C C . LYS A 1 209 ? -9.819 10.912 12.928 1.00 89.75 209 LYS A C 1
ATOM 1691 O O . LYS A 1 209 ? -10.820 11.324 12.345 1.00 89.75 209 LYS A O 1
ATOM 1696 N N . LEU A 1 210 ? -8.823 10.313 12.278 1.00 88.00 210 LEU A N 1
ATOM 1697 C CA . LEU A 1 210 ? -8.808 10.261 10.813 1.00 88.00 210 LEU A CA 1
ATOM 1698 C C . LEU A 1 210 ? -9.801 9.253 10.255 1.00 88.00 210 LEU A C 1
ATOM 1700 O O . LEU A 1 210 ? -10.301 9.470 9.158 1.00 88.00 210 LEU A O 1
ATOM 1704 N N . LYS A 1 211 ? -10.141 8.213 11.023 1.00 87.81 211 LYS A N 1
ATOM 1705 C CA . LYS A 1 211 ? -10.985 7.099 10.578 1.00 87.81 211 LYS A CA 1
ATOM 1706 C C . LYS A 1 211 ? -10.367 6.313 9.414 1.00 87.81 211 LYS A C 1
ATOM 1708 O O . LYS A 1 211 ? -11.088 5.602 8.723 1.00 87.81 211 LYS A O 1
ATOM 1713 N N . ILE A 1 212 ? -9.054 6.438 9.232 1.00 85.62 212 ILE A N 1
ATOM 1714 C CA . ILE A 1 212 ? -8.255 5.818 8.177 1.00 85.62 212 ILE A CA 1
ATOM 1715 C C . ILE A 1 212 ? -7.177 5.032 8.901 1.00 85.62 212 ILE A C 1
ATOM 1717 O O . ILE A 1 212 ? -6.169 5.591 9.318 1.00 85.62 212 ILE A O 1
ATOM 1721 N N . PHE A 1 213 ? -7.433 3.752 9.126 1.00 83.50 213 PHE A N 1
ATOM 1722 C CA . PHE A 1 213 ? -6.439 2.854 9.691 1.00 83.50 213 PHE A CA 1
ATOM 1723 C C . PHE A 1 213 ? -5.808 2.069 8.556 1.00 83.50 213 PHE A C 1
ATOM 1725 O O . PHE A 1 213 ? -6.520 1.360 7.859 1.00 83.50 213 PHE A O 1
ATOM 1732 N N . SER A 1 214 ? -4.502 2.194 8.373 1.00 82.62 214 SER A N 1
ATOM 1733 C CA . SER A 1 214 ? -3.734 1.358 7.453 1.00 82.62 214 SER A CA 1
ATOM 1734 C C . SER A 1 214 ? -3.415 0.028 8.137 1.00 82.62 214 SER A C 1
ATOM 1736 O O . SER A 1 214 ? -2.773 0.025 9.190 1.00 82.62 214 SER A O 1
ATOM 1738 N N . GLY A 1 215 ? -3.864 -1.089 7.569 1.00 87.38 215 GLY A N 1
ATOM 1739 C CA . GLY A 1 215 ? -3.648 -2.426 8.136 1.00 87.38 215 GLY A CA 1
ATOM 1740 C C . GLY A 1 215 ? -4.892 -3.303 8.142 1.00 87.38 215 GLY A C 1
ATOM 1741 O O . GLY A 1 215 ? -6.019 -2.820 8.047 1.00 87.38 215 GLY A O 1
ATOM 1742 N N . PHE A 1 216 ? -4.701 -4.614 8.284 1.00 89.62 216 PHE A N 1
ATOM 1743 C CA . PHE A 1 216 ? -5.818 -5.555 8.314 1.00 89.62 216 PHE A CA 1
ATOM 1744 C C . PHE A 1 216 ? -6.640 -5.433 9.600 1.00 89.62 216 PHE A C 1
ATOM 1746 O O . PHE A 1 216 ? -6.123 -5.536 10.716 1.00 89.62 216 PHE A O 1
ATOM 1753 N N . PHE A 1 217 ? -7.955 -5.294 9.448 1.00 88.56 217 PHE A N 1
ATOM 1754 C CA . PHE A 1 217 ? -8.899 -5.381 10.550 1.00 88.56 217 PHE A CA 1
ATOM 1755 C C . PHE A 1 217 ? -9.403 -6.808 10.711 1.00 88.56 217 PHE A C 1
ATOM 1757 O O . PHE A 1 217 ? -10.194 -7.306 9.910 1.00 88.56 217 PHE A O 1
ATOM 1764 N N . VAL A 1 218 ? -9.030 -7.448 11.816 1.00 86.12 218 VAL A N 1
ATOM 1765 C CA . VAL A 1 218 ? -9.645 -8.713 12.219 1.00 86.12 218 VAL A CA 1
ATOM 1766 C C . VAL A 1 218 ? -10.632 -8.442 13.354 1.00 86.12 218 VAL A C 1
ATOM 1768 O O . VAL A 1 218 ? -10.204 -8.057 14.446 1.00 86.12 218 VAL A O 1
ATOM 1771 N N . PRO A 1 219 ? -11.952 -8.628 13.146 1.00 77.00 219 PRO A N 1
ATOM 1772 C CA . PRO A 1 219 ? -12.941 -8.394 14.187 1.00 77.00 219 PRO A CA 1
ATOM 1773 C C . PRO A 1 219 ? -12.774 -9.434 15.297 1.00 77.00 219 PRO A C 1
ATOM 1775 O O . PRO A 1 219 ? -13.283 -10.554 15.227 1.00 77.00 219 PRO A O 1
ATOM 1778 N N . TYR A 1 220 ? -12.061 -9.057 16.355 1.00 76.50 220 TYR A N 1
ATOM 1779 C CA . TYR A 1 220 ? -11.927 -9.876 17.547 1.00 76.50 220 TYR A CA 1
ATOM 1780 C C . TYR A 1 220 ? -12.700 -9.269 18.708 1.00 76.50 220 TYR A C 1
ATOM 1782 O O . TYR A 1 220 ? -12.388 -8.193 19.211 1.00 76.50 220 TYR A O 1
ATOM 1790 N N . VAL A 1 221 ? -13.698 -10.009 19.182 1.00 76.38 221 VAL A N 1
ATOM 1791 C CA . VAL A 1 221 ? -14.427 -9.673 20.402 1.00 76.38 221 VAL A CA 1
ATOM 1792 C C . VAL A 1 221 ? -14.131 -10.750 21.432 1.00 76.38 221 VAL A C 1
ATOM 1794 O O . VAL A 1 221 ? -14.446 -11.924 21.229 1.00 76.38 221 VAL A O 1
ATOM 1797 N N . SER A 1 222 ? -13.539 -10.359 22.563 1.00 77.88 222 SER A N 1
ATOM 1798 C CA . SER A 1 222 ? -13.275 -11.301 23.652 1.00 77.88 222 SER A CA 1
ATOM 1799 C C . SER A 1 222 ? -14.581 -11.933 24.147 1.00 77.88 222 SER A C 1
ATOM 1801 O O . SER A 1 222 ? -15.636 -11.291 24.151 1.00 77.88 222 SER 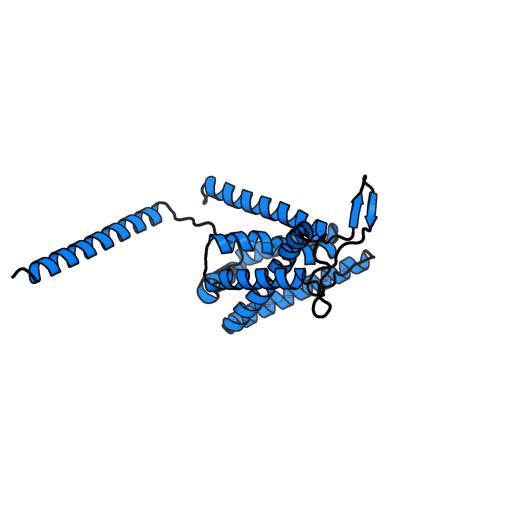A O 1
ATOM 1803 N N . LYS A 1 223 ? -14.533 -13.188 24.617 1.00 79.88 223 LYS A N 1
ATOM 1804 C CA . LYS A 1 223 ? -15.726 -13.893 25.134 1.00 79.88 223 LYS A CA 1
ATOM 1805 C C . LYS A 1 223 ? -16.466 -13.065 26.193 1.00 79.88 223 LYS A C 1
ATOM 1807 O O . LYS A 1 223 ? -17.690 -12.981 26.158 1.00 79.88 223 LYS A O 1
ATOM 1812 N N . LYS A 1 224 ? -15.728 -12.386 27.083 1.00 82.62 224 LYS A N 1
ATOM 1813 C CA . LYS A 1 224 ? -16.288 -11.495 28.113 1.00 82.62 224 LYS A CA 1
ATOM 1814 C C . LYS A 1 224 ? -17.054 -10.319 27.498 1.00 82.62 224 LYS A C 1
ATOM 1816 O O . LYS A 1 224 ? -18.174 -10.039 27.921 1.00 82.62 224 LYS A O 1
ATOM 1821 N N . VAL A 1 225 ? -16.490 -9.658 26.484 1.00 83.25 225 VAL A N 1
ATOM 1822 C CA . VAL A 1 225 ? -17.162 -8.549 25.783 1.00 83.25 225 VAL A CA 1
ATOM 1823 C C . VAL A 1 225 ? -18.371 -9.063 25.001 1.00 83.25 225 VAL A C 1
ATOM 1825 O O . VAL A 1 225 ? -19.441 -8.471 25.097 1.00 83.25 225 VAL A O 1
ATOM 1828 N N . LYS A 1 226 ? -18.265 -10.214 24.328 1.00 83.00 226 LYS A N 1
ATOM 1829 C CA . LYS A 1 226 ? -19.386 -10.846 23.613 1.00 83.00 226 LYS A CA 1
ATOM 1830 C C . LYS A 1 226 ? -20.551 -11.174 24.554 1.00 83.00 226 LYS A C 1
ATOM 1832 O O . LYS A 1 226 ? -21.704 -10.914 24.218 1.00 83.00 226 LYS A O 1
ATOM 1837 N N . LEU A 1 227 ? -20.260 -11.677 25.756 1.00 86.56 227 LEU A N 1
ATOM 1838 C CA . LEU A 1 227 ? -21.265 -11.923 26.795 1.00 86.56 227 LEU A CA 1
ATOM 1839 C C . LEU A 1 227 ? -21.890 -10.621 27.314 1.00 86.56 227 LEU A C 1
ATOM 1841 O O . LEU A 1 227 ? -23.112 -10.556 27.449 1.00 86.56 227 LEU A O 1
ATOM 1845 N N . LYS A 1 228 ? -21.093 -9.569 27.551 1.00 86.12 228 LYS A N 1
ATOM 1846 C CA . LYS A 1 228 ? -21.615 -8.241 27.928 1.00 86.12 228 LYS A CA 1
ATOM 1847 C C . LYS A 1 228 ? -22.520 -7.655 26.837 1.00 86.12 228 LYS A C 1
ATOM 1849 O O . LYS A 1 228 ? -23.595 -7.157 27.157 1.00 86.12 228 LYS A O 1
ATOM 1854 N N . LEU A 1 229 ? -22.139 -7.774 25.563 1.00 84.56 229 LEU A N 1
ATOM 1855 C CA . LEU A 1 229 ? -22.949 -7.338 24.421 1.00 84.56 229 LEU A CA 1
ATOM 1856 C C . LEU A 1 229 ? -24.259 -8.127 24.320 1.00 84.56 229 LEU A C 1
ATOM 1858 O O . LEU A 1 229 ? -25.312 -7.525 24.120 1.00 84.56 229 LEU A O 1
ATOM 1862 N N . LYS A 1 230 ? -24.223 -9.450 24.534 1.00 86.25 230 LYS A N 1
ATOM 1863 C CA . LYS A 1 230 ? -25.432 -10.288 24.562 1.00 86.25 230 LYS A CA 1
ATOM 1864 C C . LYS A 1 230 ? -26.371 -9.867 25.697 1.00 86.25 230 LYS A C 1
ATOM 1866 O O . LYS A 1 230 ? -27.553 -9.660 25.445 1.00 86.25 230 LYS A O 1
ATOM 1871 N N . LYS A 1 231 ? -25.846 -9.653 26.912 1.00 86.56 231 LYS A N 1
ATOM 1872 C CA . LYS A 1 231 ? -26.630 -9.158 28.060 1.00 86.56 231 LYS A CA 1
ATOM 1873 C C . LYS A 1 231 ? -27.239 -7.777 27.790 1.00 86.56 231 LYS A C 1
ATOM 1875 O O . LYS A 1 231 ? -28.414 -7.570 28.075 1.00 86.56 231 LYS A O 1
ATOM 1880 N N . LYS A 1 232 ? -26.473 -6.852 27.198 1.00 82.00 232 LYS A N 1
ATOM 1881 C CA . LYS A 1 232 ? -26.959 -5.507 26.851 1.00 82.00 232 LYS A CA 1
ATOM 1882 C C . LYS A 1 232 ? -28.066 -5.567 25.792 1.00 82.00 232 LYS A C 1
ATOM 1884 O O . LYS A 1 232 ? -29.108 -4.965 26.004 1.00 82.00 232 LYS A O 1
ATOM 1889 N N . LYS A 1 233 ? -27.893 -6.362 24.727 1.00 82.25 233 LYS A N 1
ATOM 1890 C CA . LYS A 1 233 ? -28.908 -6.558 23.674 1.00 82.25 233 LYS A CA 1
ATOM 1891 C C . LYS A 1 233 ? -30.209 -7.149 24.227 1.00 82.25 233 LYS A C 1
ATOM 1893 O O . LYS A 1 233 ? -31.280 -6.654 23.898 1.00 82.25 233 LYS A O 1
ATOM 1898 N N . VAL A 1 234 ? -30.118 -8.156 25.100 1.00 77.19 234 VAL A N 1
ATOM 1899 C CA . VAL A 1 234 ? -31.288 -8.756 25.768 1.00 77.19 234 VAL A CA 1
ATOM 1900 C C . VAL A 1 234 ? -32.023 -7.726 26.630 1.00 77.19 234 VAL A C 1
ATOM 1902 O O . VAL A 1 234 ? -33.241 -7.618 26.533 1.00 77.19 234 VAL A O 1
ATOM 1905 N N . ARG A 1 235 ? -31.295 -6.911 27.406 1.00 72.56 235 ARG A N 1
ATOM 1906 C CA . ARG A 1 235 ? -31.889 -5.841 28.223 1.00 72.56 235 ARG A CA 1
ATOM 1907 C C . ARG A 1 235 ? -32.574 -4.765 27.372 1.00 72.56 235 ARG A C 1
ATOM 1909 O O . ARG A 1 235 ? -33.663 -4.328 27.718 1.00 72.56 235 ARG A O 1
ATOM 1916 N N . THR A 1 236 ? -31.976 -4.371 26.246 1.00 82.12 236 THR A N 1
ATOM 1917 C CA . THR A 1 236 ? -32.585 -3.404 25.316 1.00 82.12 236 THR A CA 1
ATOM 1918 C C . THR A 1 236 ? -33.880 -3.938 24.702 1.00 82.12 236 THR A C 1
ATOM 1920 O O . THR A 1 236 ? -34.847 -3.191 24.600 1.00 82.12 236 THR A O 1
ATOM 1923 N N . ILE A 1 237 ? -33.919 -5.222 24.326 1.00 77.12 237 ILE A N 1
ATOM 1924 C CA . ILE A 1 237 ? -35.136 -5.860 23.802 1.00 77.12 237 ILE A CA 1
ATOM 1925 C C . ILE A 1 237 ? -36.223 -5.884 24.883 1.00 77.12 237 ILE A C 1
ATOM 1927 O O . ILE A 1 237 ? -37.324 -5.421 24.624 1.00 77.12 237 ILE A O 1
ATOM 1931 N N . LEU A 1 238 ? -35.900 -6.340 26.098 1.00 63.56 238 LEU A N 1
ATOM 1932 C CA . LEU A 1 238 ? -36.841 -6.391 27.225 1.00 63.56 238 LEU A CA 1
ATOM 1933 C C . LEU A 1 238 ? -37.460 -5.029 27.552 1.00 63.56 238 LEU A C 1
ATOM 1935 O O . LEU A 1 238 ? -38.675 -4.950 27.707 1.00 63.56 238 LEU A O 1
ATOM 1939 N N . ASN A 1 239 ? -36.653 -3.967 27.606 1.00 69.56 239 ASN A N 1
ATOM 1940 C CA . ASN A 1 239 ? -37.162 -2.618 27.856 1.00 69.56 239 ASN A CA 1
ATOM 1941 C C . ASN A 1 239 ? -38.107 -2.156 26.737 1.00 69.56 239 ASN A C 1
ATOM 1943 O O . ASN A 1 239 ? -39.183 -1.649 27.027 1.00 69.56 239 ASN A O 1
ATOM 1947 N N . LYS A 1 240 ? -37.762 -2.413 25.467 1.00 73.94 240 LYS A N 1
ATOM 1948 C CA . LYS A 1 240 ? -38.621 -2.059 24.327 1.00 73.94 240 LYS A CA 1
ATOM 1949 C C . LYS A 1 240 ? -39.960 -2.812 24.360 1.00 73.94 240 LYS A C 1
ATOM 1951 O O . LYS A 1 240 ? -40.992 -2.241 24.024 1.00 73.94 240 LYS A O 1
ATOM 1956 N N . THR A 1 241 ? -39.961 -4.075 24.794 1.00 68.38 241 THR A N 1
ATOM 1957 C CA . THR A 1 241 ? -41.187 -4.874 24.963 1.00 68.38 241 THR A CA 1
ATOM 1958 C C . THR A 1 241 ? -42.031 -4.399 26.149 1.00 68.38 241 THR A C 1
ATOM 1960 O O . THR A 1 241 ? -43.259 -4.441 26.078 1.00 68.38 241 THR A O 1
ATOM 1963 N N . PHE A 1 242 ? -41.395 -3.945 27.234 1.00 66.62 242 PHE A N 1
ATOM 1964 C CA . PHE A 1 242 ? -42.085 -3.346 28.378 1.00 66.62 242 PHE A CA 1
ATOM 1965 C C . PHE A 1 242 ? -42.763 -2.025 27.998 1.00 66.62 242 PHE A C 1
ATOM 1967 O O . PHE A 1 242 ? -43.948 -1.871 28.286 1.00 66.62 242 PHE A O 1
ATOM 1974 N N . ASP A 1 243 ? -42.069 -1.139 27.279 1.00 64.88 243 ASP A N 1
ATOM 1975 C CA . ASP A 1 243 ? -42.639 0.129 26.798 1.00 64.88 243 ASP A CA 1
ATOM 1976 C C . ASP A 1 243 ? -43.838 -0.097 25.863 1.00 64.88 243 ASP A C 1
ATOM 1978 O O . ASP A 1 243 ? -44.868 0.560 26.010 1.00 64.88 243 ASP A O 1
ATOM 1982 N N . LEU A 1 244 ? -43.752 -1.079 24.953 1.00 65.56 244 LEU A N 1
ATOM 1983 C CA . LEU A 1 244 ? -44.851 -1.472 24.056 1.00 65.56 244 LEU A CA 1
ATOM 1984 C C . LEU A 1 244 ? -46.066 -2.033 24.809 1.00 65.56 244 LEU A C 1
ATOM 1986 O O . LEU A 1 244 ? -47.207 -1.707 24.488 1.00 65.56 244 LEU A O 1
ATOM 1990 N N . LYS A 1 245 ? -45.846 -2.867 25.833 1.00 59.94 245 LYS A N 1
ATOM 1991 C CA . LYS A 1 245 ? -46.945 -3.375 26.669 1.00 59.94 245 LYS A CA 1
ATOM 1992 C C . LYS A 1 245 ? -47.582 -2.275 27.515 1.00 59.94 245 LYS A C 1
ATOM 1994 O O . LYS A 1 245 ? -48.787 -2.328 27.746 1.00 59.94 245 LYS A O 1
ATOM 1999 N N . PHE A 1 246 ? -46.802 -1.300 27.975 1.00 61.00 246 PHE A N 1
ATOM 2000 C CA . PHE A 1 246 ? -47.313 -0.184 28.768 1.00 61.00 246 PHE A CA 1
ATOM 2001 C C . PHE A 1 246 ? -48.156 0.777 27.916 1.00 61.00 246 PHE A C 1
ATOM 2003 O O . PHE A 1 246 ? -49.244 1.167 28.331 1.00 61.00 246 PHE A O 1
ATOM 2010 N N . THR A 1 247 ? -47.719 1.075 26.688 1.00 56.41 247 THR A N 1
ATOM 2011 C CA . THR A 1 247 ? -48.480 1.905 25.733 1.00 56.41 247 THR A CA 1
ATOM 2012 C C . THR A 1 247 ? -49.778 1.241 25.270 1.00 56.41 247 THR A C 1
ATOM 2014 O O . THR A 1 247 ? -50.815 1.898 25.236 1.00 56.41 247 THR A O 1
ATOM 2017 N N . LEU A 1 248 ? -49.778 -0.069 24.999 1.00 58.88 248 LEU A N 1
ATOM 2018 C CA . LEU A 1 248 ? -51.008 -0.792 24.637 1.00 58.88 248 LEU A CA 1
ATOM 2019 C C . LEU A 1 248 ? -52.038 -0.840 25.777 1.00 58.88 248 LEU A C 1
ATOM 2021 O O . LEU A 1 248 ? -53.235 -0.824 25.514 1.00 58.88 248 LEU A O 1
ATOM 2025 N N . LYS A 1 249 ? -51.589 -0.860 27.039 1.00 56.41 249 LYS A N 1
ATOM 2026 C CA . LYS A 1 249 ? -52.470 -0.887 28.219 1.00 56.41 249 LYS A CA 1
ATOM 2027 C C . LYS A 1 249 ? -53.076 0.483 28.560 1.00 56.41 249 LYS A C 1
ATOM 2029 O O . LYS A 1 249 ? -54.070 0.539 29.277 1.00 56.41 249 LYS A O 1
ATOM 2034 N N . LEU A 1 250 ? -52.478 1.571 28.070 1.00 56.53 250 LEU A N 1
ATOM 2035 C CA . LEU A 1 250 ? -52.995 2.938 28.209 1.00 56.53 250 LEU A CA 1
ATOM 2036 C C . LEU A 1 250 ? -54.042 3.283 27.141 1.00 56.53 250 LEU A C 1
ATOM 2038 O O . LEU A 1 250 ? -54.953 4.039 27.438 1.00 56.53 250 LEU A O 1
ATOM 2042 N N . ASN A 1 251 ? -53.953 2.693 25.945 1.00 52.72 251 ASN A N 1
ATOM 2043 C CA . ASN A 1 251 ? -54.930 2.898 24.864 1.00 52.72 251 ASN A CA 1
ATOM 2044 C C . ASN A 1 251 ? -56.158 1.968 24.936 1.00 52.72 251 ASN A C 1
ATOM 2046 O O . ASN A 1 251 ? -57.047 2.076 24.098 1.00 52.72 251 ASN A O 1
ATOM 2050 N N . SER A 1 252 ? -56.203 1.029 25.888 1.00 53.59 252 SER A N 1
ATOM 2051 C CA . SER A 1 252 ? -57.325 0.094 26.083 1.00 53.59 252 SER A CA 1
ATOM 2052 C C . SER A 1 252 ? -58.252 0.473 27.250 1.00 53.59 252 SER A C 1
ATOM 2054 O O . SER A 1 252 ? -58.970 -0.394 27.750 1.00 53.59 252 SER A O 1
ATOM 2056 N N . LYS A 1 253 ? -58.177 1.708 27.748 1.00 47.31 253 LYS A N 1
ATOM 2057 C CA . LYS A 1 253 ? -59.085 2.289 28.746 1.00 47.31 253 LYS A CA 1
ATOM 2058 C C . LYS A 1 253 ? -59.737 3.526 28.155 1.00 47.31 253 LYS A C 1
ATOM 2060 O O . LYS A 1 253 ? -60.912 3.749 28.503 1.00 47.31 253 LYS A O 1
#

Organism: NCBI:txid412755

Secondary structure (DSSP, 8-state):
--S-HHHHHHHHHHHHHHHHHHHHHHHHH-SEEEETTEEEE---PPPGGGPPPP---SHHHHHHHHHHHHHHHHHHHHHHHHHHHTT-HHHHHHHHHHHHHHHHHHHHHHHHHHHHTTT---EETTEEHHHHHHHHHHHHHHHIIIII--HHHHHHHHHHHHHHHHHHHGGG--HHHHHHHHHHHHHHHHHIIIII-HHHHHHHHIIIII----S-------HHHHHHHHHHHHHHHHHHHHHHHHHHHHTT-

Radius of gyration: 24.12 Å; chains: 1; bounding box: 86×41×57 Å